Protein AF-A0A2G9PKM0-F1 (afdb_monomer_lite)

Radius of gyration: 28.95 Å; chains: 1; bounding box: 80×58×85 Å

Structure (mmCIF, N/CA/C/O backbone):
data_AF-A0A2G9PKM0-F1
#
_entry.id   AF-A0A2G9PKM0-F1
#
loop_
_atom_site.group_PDB
_atom_site.id
_atom_site.type_symbol
_atom_site.label_atom_id
_atom_site.label_alt_id
_atom_site.label_comp_id
_atom_site.label_asym_id
_atom_site.label_entity_id
_atom_site.label_seq_id
_atom_site.pdbx_PDB_ins_code
_atom_site.Cartn_x
_atom_site.Cartn_y
_atom_site.Cartn_z
_atom_site.occupancy
_atom_site.B_iso_or_equiv
_atom_site.auth_seq_id
_atom_site.auth_comp_id
_atom_site.auth_asym_id
_atom_site.auth_atom_id
_atom_site.pdbx_PDB_model_num
ATOM 1 N N . MET A 1 1 ? 27.656 11.766 2.876 1.00 47.94 1 MET A N 1
ATOM 2 C CA . MET A 1 1 ? 27.497 11.318 1.472 1.00 47.94 1 MET A CA 1
ATOM 3 C C . MET A 1 1 ? 26.992 12.501 0.663 1.00 47.94 1 MET A C 1
ATOM 5 O O . MET A 1 1 ? 26.423 13.399 1.273 1.00 47.94 1 MET A O 1
ATOM 9 N N . SER A 1 2 ? 27.248 12.551 -0.646 1.00 53.06 2 SER A N 1
ATOM 10 C CA . SER A 1 2 ? 26.828 13.696 -1.465 1.00 53.06 2 SER A CA 1
ATOM 11 C C . SER A 1 2 ? 25.299 13.819 -1.500 1.00 53.06 2 SER A C 1
ATOM 13 O O . SER A 1 2 ? 24.595 12.819 -1.654 1.00 53.06 2 SER A O 1
ATOM 15 N N . SER A 1 3 ? 24.783 15.044 -1.401 1.00 70.06 3 SER A N 1
ATOM 16 C CA . SER A 1 3 ? 23.388 15.378 -1.727 1.00 70.06 3 SER A CA 1
ATOM 17 C C . SER A 1 3 ? 23.054 15.096 -3.198 1.00 70.06 3 SER A C 1
ATOM 19 O O . SER A 1 3 ? 21.888 14.954 -3.555 1.00 70.06 3 SER A O 1
ATOM 21 N N . HIS A 1 4 ? 24.082 14.969 -4.035 1.00 79.75 4 HIS A N 1
ATOM 22 C CA . HIS A 1 4 ? 23.991 14.981 -5.483 1.00 79.75 4 HIS A CA 1
ATOM 23 C C . HIS A 1 4 ? 24.301 13.611 -6.100 1.00 79.75 4 HIS A C 1
ATOM 25 O O . HIS A 1 4 ? 25.204 12.905 -5.640 1.00 79.75 4 HIS A O 1
ATOM 31 N N . PHE A 1 5 ? 23.589 13.259 -7.171 1.00 84.44 5 PHE A N 1
ATOM 32 C CA . PHE A 1 5 ? 23.830 12.061 -7.977 1.00 84.44 5 PHE A CA 1
ATOM 33 C C . PHE A 1 5 ? 24.396 12.462 -9.344 1.00 84.44 5 PHE A C 1
ATOM 35 O O . PHE A 1 5 ? 23.799 13.262 -10.061 1.00 84.44 5 PHE A O 1
ATOM 42 N N . ILE A 1 6 ? 25.563 11.927 -9.706 1.00 83.50 6 ILE A N 1
ATOM 43 C CA . ILE A 1 6 ? 26.305 12.355 -10.901 1.00 83.50 6 ILE A CA 1
ATOM 44 C C . ILE A 1 6 ? 25.996 11.424 -12.079 1.00 83.50 6 ILE A C 1
ATOM 46 O O . ILE A 1 6 ? 26.148 10.204 -11.987 1.00 83.50 6 ILE A O 1
ATOM 50 N N . THR A 1 7 ? 25.600 12.016 -13.206 1.00 83.50 7 THR A N 1
ATOM 51 C CA . THR A 1 7 ? 25.345 11.334 -14.486 1.00 83.50 7 THR A CA 1
ATOM 52 C C . THR A 1 7 ? 26.226 11.900 -15.594 1.00 83.50 7 THR A C 1
ATOM 54 O O . THR A 1 7 ? 26.818 12.966 -15.416 1.00 83.50 7 THR A O 1
ATOM 57 N N . LYS A 1 8 ? 26.287 11.253 -16.770 1.00 77.00 8 LYS A N 1
ATOM 58 C CA . LYS A 1 8 ? 26.993 11.844 -17.925 1.00 77.00 8 LYS A CA 1
ATOM 59 C C . LYS A 1 8 ? 26.355 13.168 -18.356 1.00 77.00 8 LYS A C 1
ATOM 61 O O . LYS A 1 8 ? 27.047 14.058 -18.836 1.00 77.00 8 LYS A O 1
ATOM 66 N N . THR A 1 9 ? 25.040 13.296 -18.161 1.00 69.94 9 THR A N 1
ATOM 67 C CA . THR A 1 9 ? 24.247 14.486 -18.508 1.00 69.94 9 THR A CA 1
ATOM 68 C C . THR A 1 9 ? 24.305 15.620 -17.477 1.00 69.94 9 THR A C 1
ATOM 70 O O . THR A 1 9 ? 23.748 16.688 -17.728 1.00 69.94 9 THR A O 1
ATOM 73 N N . GLY A 1 10 ? 24.970 15.416 -16.335 1.00 80.25 10 GLY A N 1
ATOM 74 C CA . GLY A 1 10 ? 25.118 16.416 -15.278 1.00 80.25 10 GLY A CA 1
ATOM 75 C C . GLY A 1 10 ? 24.711 15.922 -13.890 1.00 80.25 10 GLY A C 1
ATOM 76 O O . GLY A 1 10 ? 24.577 14.721 -13.635 1.00 80.25 10 GLY A O 1
ATOM 77 N N . GLU A 1 11 ? 24.540 16.879 -12.984 1.00 88.62 11 GLU A N 1
ATOM 78 C CA . GLU A 1 11 ? 24.273 16.652 -11.568 1.00 88.62 11 GLU A CA 1
ATOM 79 C C . GLU A 1 11 ? 22.766 16.661 -11.261 1.00 88.62 11 GLU A C 1
ATOM 81 O O . GLU A 1 11 ? 22.042 17.580 -11.644 1.00 88.62 11 GLU A O 1
ATOM 86 N N . ILE A 1 12 ? 22.297 15.627 -10.565 1.00 91.00 12 ILE A N 1
ATOM 87 C CA . ILE A 1 12 ? 20.915 15.469 -10.103 1.00 91.00 12 ILE A CA 1
ATOM 88 C C . ILE A 1 12 ? 20.860 15.810 -8.614 1.00 91.00 12 ILE A C 1
ATOM 90 O O . ILE A 1 12 ? 21.660 15.302 -7.825 1.00 91.00 12 ILE A O 1
ATOM 94 N N . THR A 1 13 ? 19.901 16.646 -8.224 1.00 91.06 13 THR A N 1
ATOM 95 C CA . THR A 1 13 ? 19.778 17.188 -6.857 1.00 91.06 13 THR A CA 1
ATOM 96 C C . THR A 1 13 ? 18.402 16.955 -6.233 1.00 91.06 13 THR A C 1
ATOM 98 O O . THR A 1 13 ? 18.255 17.030 -5.016 1.00 91.06 13 THR A O 1
ATOM 101 N N . ASP A 1 14 ? 17.395 16.651 -7.054 1.00 91.44 14 ASP A N 1
ATOM 102 C CA . ASP A 1 14 ? 15.994 16.508 -6.669 1.00 91.44 14 ASP A CA 1
ATOM 103 C C . ASP A 1 14 ? 15.227 15.567 -7.627 1.00 91.44 14 ASP A C 1
ATOM 105 O O . ASP A 1 14 ? 15.768 15.045 -8.606 1.00 91.44 14 ASP A O 1
ATOM 109 N N . ILE A 1 15 ? 13.946 15.311 -7.344 1.00 91.88 15 ILE A N 1
ATOM 110 C CA . ILE A 1 15 ? 13.110 14.441 -8.189 1.00 91.88 15 ILE A CA 1
ATOM 111 C C . ILE A 1 15 ? 12.862 15.033 -9.599 1.00 91.88 15 ILE A C 1
ATOM 113 O O . ILE A 1 15 ? 12.967 14.276 -10.566 1.00 91.88 15 ILE A O 1
ATOM 117 N N . PRO A 1 16 ? 12.587 16.343 -9.783 1.00 92.38 16 PRO A N 1
ATOM 118 C CA . PRO A 1 16 ? 12.486 16.956 -11.113 1.00 92.38 16 PRO A CA 1
ATOM 119 C C . PRO A 1 16 ? 13.730 16.794 -11.997 1.00 92.38 16 PRO A C 1
ATOM 121 O O . PRO A 1 16 ? 13.604 16.439 -13.173 1.00 92.38 16 PRO A O 1
ATOM 124 N N . SER A 1 17 ? 14.928 17.021 -11.453 1.00 92.88 17 SER A N 1
ATOM 125 C CA . SER A 1 17 ? 16.192 16.830 -12.174 1.00 92.88 17 SER A CA 1
ATOM 126 C C . SER A 1 17 ? 16.430 15.357 -12.511 1.00 92.88 17 SER A C 1
ATOM 128 O O . SER A 1 17 ? 16.851 15.068 -13.632 1.00 92.88 17 SER A O 1
ATOM 130 N N . LEU A 1 18 ? 16.046 14.422 -11.632 1.00 94.00 18 LEU A N 1
ATOM 131 C CA . LEU A 1 18 ? 16.068 12.987 -11.935 1.00 94.00 18 LEU A CA 1
ATOM 132 C C . LEU A 1 18 ? 15.133 12.625 -13.101 1.00 94.00 18 LEU A C 1
ATOM 134 O O . LEU A 1 18 ? 15.553 11.938 -14.031 1.00 94.00 18 LEU A O 1
ATOM 138 N N . ILE A 1 19 ? 13.884 13.107 -13.089 1.00 94.50 19 ILE A N 1
ATOM 139 C CA . ILE A 1 19 ? 12.918 12.873 -14.180 1.00 94.50 19 ILE A CA 1
ATOM 140 C C . ILE A 1 19 ? 13.469 13.419 -15.503 1.00 94.50 19 ILE A C 1
ATOM 142 O O . ILE A 1 19 ? 13.400 12.742 -16.531 1.00 94.50 19 ILE A O 1
ATOM 146 N N . LYS A 1 20 ? 14.049 14.627 -15.486 1.00 93.44 20 LYS A N 1
ATOM 147 C CA . LYS A 1 20 ? 14.669 15.239 -16.668 1.00 93.44 20 LYS A CA 1
ATOM 148 C C . LYS A 1 20 ? 15.848 14.407 -17.187 1.00 93.44 20 LYS A C 1
ATOM 150 O O . LYS A 1 20 ? 15.921 14.182 -18.390 1.00 93.44 20 LYS A O 1
ATOM 155 N N . ALA A 1 21 ? 16.719 13.922 -16.302 1.00 93.50 21 ALA A N 1
ATOM 156 C CA . ALA A 1 21 ? 17.871 13.107 -16.676 1.00 93.50 21 ALA A CA 1
ATOM 157 C C . ALA A 1 21 ? 17.454 11.761 -17.297 1.00 93.50 21 ALA A C 1
ATOM 159 O O . ALA A 1 21 ? 17.914 11.425 -18.387 1.00 93.50 21 ALA A O 1
ATOM 160 N N . ILE A 1 22 ? 16.512 11.032 -16.679 1.00 94.12 22 ILE A N 1
ATOM 161 C CA . ILE A 1 22 ? 16.004 9.749 -17.209 1.00 94.12 22 ILE A CA 1
ATOM 162 C C . ILE A 1 22 ? 15.354 9.924 -18.595 1.00 94.12 22 ILE A C 1
ATOM 164 O O . ILE A 1 22 ? 15.455 9.024 -19.431 1.00 94.12 22 ILE A O 1
ATOM 168 N N . LYS A 1 23 ? 14.727 11.080 -18.870 1.00 94.19 23 LYS A N 1
ATOM 169 C CA . LYS A 1 23 ? 14.185 11.418 -20.201 1.00 94.19 23 LYS A CA 1
ATOM 170 C C . LYS A 1 23 ? 15.261 11.596 -21.274 1.00 94.19 23 LYS A C 1
ATOM 172 O O . LYS A 1 2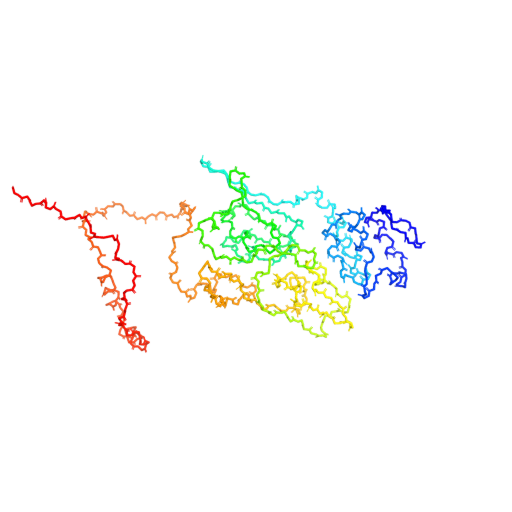3 ? 14.998 11.261 -22.423 1.00 94.19 23 LYS A O 1
ATOM 177 N N . SER A 1 24 ? 16.428 12.141 -20.924 1.00 91.94 24 SER A N 1
ATOM 178 C CA . SER A 1 24 ? 17.521 12.408 -21.873 1.00 91.94 24 SER A CA 1
ATOM 179 C C . SER A 1 24 ? 18.517 11.259 -22.046 1.00 91.94 24 SER A C 1
ATOM 181 O O . SER A 1 24 ? 19.198 11.218 -23.065 1.00 91.94 24 SER A O 1
ATOM 183 N N . MET A 1 25 ? 18.621 10.345 -21.077 1.00 92.44 25 MET A N 1
ATOM 184 C CA . MET A 1 25 ? 19.483 9.161 -21.177 1.00 92.44 25 MET A CA 1
ATOM 185 C C . MET A 1 25 ? 19.068 8.264 -22.348 1.00 92.44 25 MET A C 1
ATOM 187 O O . MET A 1 25 ? 17.874 8.078 -22.601 1.00 92.44 25 MET A O 1
ATOM 191 N N . ASP A 1 26 ? 20.033 7.611 -22.996 1.00 92.69 26 ASP A N 1
ATOM 192 C CA . ASP A 1 26 ? 19.754 6.434 -23.826 1.00 92.69 26 ASP A CA 1
ATOM 193 C C . ASP A 1 26 ? 19.483 5.189 -22.947 1.00 92.69 26 ASP A C 1
ATOM 195 O O . ASP A 1 26 ? 19.448 5.262 -21.713 1.00 92.69 26 ASP A O 1
ATOM 199 N N . ASP A 1 27 ? 19.174 4.046 -23.558 1.00 91.06 27 ASP A N 1
ATOM 200 C CA . ASP A 1 27 ? 18.841 2.829 -22.805 1.00 91.06 27 ASP A CA 1
ATOM 201 C C . ASP A 1 27 ? 20.083 2.110 -22.246 1.00 91.06 27 ASP A C 1
ATOM 203 O O . ASP A 1 27 ? 19.977 1.417 -21.235 1.00 91.06 27 ASP A O 1
ATOM 207 N N . ALA A 1 28 ? 21.268 2.318 -22.831 1.00 91.62 28 ALA A N 1
ATOM 208 C CA . ALA A 1 28 ? 22.524 1.741 -22.353 1.00 91.62 28 ALA A CA 1
ATOM 209 C C . ALA A 1 28 ? 23.081 2.512 -21.142 1.00 91.62 28 ALA A C 1
ATOM 211 O O . ALA A 1 28 ? 23.534 1.897 -20.176 1.00 91.62 28 ALA A O 1
ATOM 212 N N . GLU A 1 29 ? 22.998 3.848 -21.144 1.00 92.56 29 GLU A N 1
ATOM 213 C CA . GLU A 1 29 ? 23.281 4.675 -19.969 1.00 92.56 29 GLU A CA 1
ATOM 214 C C . GLU A 1 29 ? 22.305 4.354 -18.834 1.00 92.56 29 GLU A C 1
ATOM 216 O O . GLU A 1 29 ? 22.744 4.106 -17.711 1.00 92.56 29 GLU A O 1
ATOM 221 N N . PHE A 1 30 ? 21.002 4.267 -19.127 1.00 94.25 30 PHE A N 1
ATOM 222 C CA . PHE A 1 30 ? 20.006 3.881 -18.129 1.00 94.25 30 PHE A CA 1
ATOM 223 C C . PHE A 1 30 ? 20.311 2.505 -17.511 1.00 94.25 30 PHE A C 1
ATOM 225 O O . PHE A 1 30 ? 20.288 2.363 -16.286 1.00 94.25 30 PHE A O 1
ATOM 232 N N . HIS A 1 31 ? 20.679 1.511 -18.331 1.00 93.00 31 HIS A N 1
ATOM 233 C CA . HIS A 1 31 ? 21.042 0.168 -17.862 1.00 93.00 31 HIS A CA 1
ATOM 234 C C . HIS A 1 31 ? 22.287 0.147 -16.949 1.00 93.00 31 HIS A C 1
ATOM 236 O O . HIS A 1 31 ? 22.434 -0.726 -16.085 1.00 93.00 31 HIS A O 1
ATOM 242 N N . GLY A 1 32 ? 23.1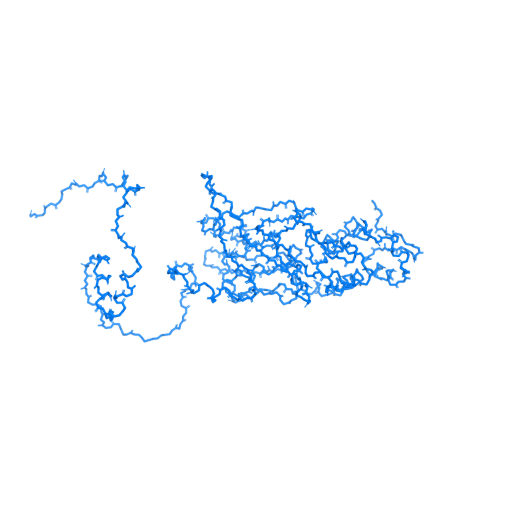67 1.145 -17.089 1.00 92.44 32 GLY A N 1
ATOM 243 C CA . GLY A 1 32 ? 24.303 1.368 -16.195 1.00 92.44 32 GLY A CA 1
ATOM 244 C C . GLY A 1 32 ? 23.899 1.683 -14.748 1.00 92.44 32 GLY A C 1
ATOM 245 O O . GLY A 1 32 ? 24.633 1.316 -13.828 1.00 92.44 32 GLY A O 1
ATOM 246 N N . TYR A 1 33 ? 22.726 2.289 -14.535 1.00 93.88 33 TYR A N 1
ATOM 247 C CA . TYR A 1 33 ? 22.187 2.663 -13.217 1.00 93.88 33 TYR A CA 1
ATOM 248 C C . TYR A 1 33 ? 21.069 1.730 -12.724 1.00 93.88 33 TYR A C 1
ATOM 250 O O . TYR A 1 33 ? 20.922 1.507 -11.520 1.00 93.88 33 TYR A O 1
ATOM 258 N N . VAL A 1 34 ? 20.279 1.165 -13.642 1.00 93.88 34 VAL A N 1
ATOM 259 C CA . VAL A 1 34 ? 19.119 0.318 -13.338 1.00 93.88 34 VAL A CA 1
ATOM 260 C C . VAL A 1 34 ? 19.142 -0.928 -14.215 1.00 93.88 34 VAL A C 1
ATOM 262 O O . VAL A 1 34 ? 18.979 -0.861 -15.428 1.00 93.88 34 VAL A O 1
ATOM 265 N N . ASN A 1 35 ? 19.306 -2.089 -13.590 1.00 90.94 35 ASN A N 1
ATOM 266 C CA . ASN A 1 35 ? 19.310 -3.387 -14.262 1.00 90.94 35 ASN A CA 1
ATOM 267 C C . ASN A 1 35 ? 18.754 -4.468 -13.328 1.00 90.94 35 ASN A C 1
ATOM 269 O O . ASN A 1 35 ? 18.344 -4.174 -12.208 1.00 90.94 35 ASN A O 1
ATOM 273 N N . GLU A 1 36 ? 18.738 -5.725 -13.760 1.00 85.19 36 GLU A N 1
ATOM 274 C CA . GLU A 1 36 ? 18.167 -6.852 -13.005 1.00 85.19 36 GLU A CA 1
ATOM 275 C C . GLU A 1 36 ? 18.639 -6.897 -11.539 1.00 85.19 36 GLU A C 1
ATOM 277 O O . GLU A 1 36 ? 17.829 -7.061 -10.624 1.00 85.19 36 GLU A O 1
ATOM 282 N N . ASN A 1 37 ? 19.920 -6.603 -11.297 1.00 87.12 37 ASN A N 1
ATOM 283 C CA . ASN A 1 37 ? 20.539 -6.687 -9.976 1.00 87.12 37 ASN A CA 1
ATOM 284 C C . ASN A 1 37 ? 20.370 -5.419 -9.123 1.00 87.12 37 ASN A C 1
ATOM 286 O O . ASN A 1 37 ? 20.247 -5.525 -7.905 1.00 87.12 37 ASN A O 1
ATOM 290 N N . LYS A 1 38 ? 20.317 -4.218 -9.723 1.00 90.75 38 LYS A N 1
ATOM 291 C CA . LYS A 1 38 ? 20.335 -2.942 -8.971 1.00 90.75 38 LYS A CA 1
ATOM 292 C C . LYS A 1 38 ? 19.356 -1.879 -9.476 1.00 90.75 38 LYS A C 1
ATOM 294 O O . LYS A 1 38 ? 18.829 -1.966 -10.581 1.00 90.75 38 LYS A O 1
ATOM 299 N N . ASN A 1 39 ? 19.108 -0.876 -8.644 1.00 94.00 39 ASN A N 1
ATOM 300 C CA . ASN A 1 39 ? 18.504 0.396 -9.029 1.00 94.00 39 ASN A CA 1
ATOM 301 C C . ASN A 1 39 ? 19.200 1.473 -8.184 1.00 94.00 39 ASN A C 1
ATOM 303 O O . ASN A 1 39 ? 18.959 1.571 -6.983 1.00 94.00 39 ASN A O 1
ATOM 307 N N . ASP A 1 40 ? 20.115 2.230 -8.786 1.00 93.75 40 ASP A N 1
ATOM 308 C CA . ASP A 1 40 ? 20.935 3.191 -8.038 1.00 93.75 40 ASP A CA 1
ATOM 309 C C . ASP A 1 40 ? 20.137 4.431 -7.606 1.00 93.75 40 ASP A C 1
ATOM 311 O O . ASP A 1 40 ? 20.413 5.016 -6.557 1.00 93.75 40 ASP A O 1
ATOM 315 N N . PHE A 1 41 ? 19.088 4.784 -8.358 1.00 95.06 41 PHE A N 1
ATOM 316 C CA . PHE A 1 41 ? 18.182 5.881 -8.013 1.00 95.06 41 PHE A CA 1
ATOM 317 C C . PHE A 1 41 ? 17.368 5.580 -6.747 1.00 95.06 41 PHE A C 1
ATOM 319 O O . PHE A 1 41 ? 17.103 6.490 -5.966 1.00 95.06 41 PHE A O 1
ATOM 326 N N . TYR A 1 42 ? 17.024 4.309 -6.498 1.00 93.31 42 TYR A N 1
ATOM 327 C CA . TYR A 1 42 ? 16.435 3.868 -5.227 1.00 93.31 42 TYR A CA 1
ATOM 328 C C . TYR A 1 42 ? 17.344 4.194 -4.036 1.00 93.31 42 TYR A C 1
ATOM 330 O O . TYR A 1 42 ? 16.885 4.832 -3.086 1.00 93.31 42 TYR A O 1
ATOM 338 N N . ASN A 1 43 ? 18.621 3.798 -4.109 1.00 91.12 43 ASN A N 1
ATOM 339 C CA . ASN A 1 43 ? 19.583 4.033 -3.031 1.00 91.12 43 ASN A CA 1
ATOM 340 C C . ASN A 1 43 ? 19.745 5.539 -2.784 1.00 91.12 43 ASN A C 1
ATOM 342 O O . ASN A 1 43 ? 19.613 5.995 -1.655 1.00 91.12 43 ASN A O 1
ATOM 346 N N . TRP A 1 44 ? 19.915 6.340 -3.841 1.00 94.31 44 TRP A N 1
ATOM 347 C CA . TRP A 1 44 ? 20.051 7.795 -3.719 1.00 94.31 44 TRP A CA 1
ATOM 348 C C . TRP A 1 44 ? 18.808 8.494 -3.137 1.00 94.31 44 TRP A C 1
ATOM 350 O O . TRP A 1 44 ? 18.936 9.357 -2.266 1.00 94.31 44 TRP A O 1
ATOM 360 N N . ILE A 1 45 ? 17.595 8.109 -3.550 1.00 93.06 45 ILE A N 1
ATOM 361 C CA . ILE A 1 45 ? 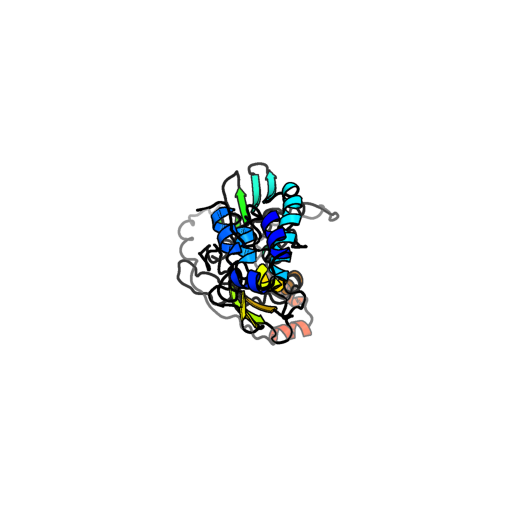16.352 8.691 -3.012 1.00 93.06 45 ILE A CA 1
ATOM 362 C C . ILE A 1 45 ? 16.173 8.350 -1.521 1.00 93.06 45 ILE A C 1
ATOM 364 O O . ILE A 1 45 ? 15.672 9.178 -0.755 1.00 93.06 45 ILE A O 1
ATOM 368 N N . LEU A 1 46 ? 16.606 7.162 -1.091 1.00 90.56 46 LEU A N 1
ATOM 369 C CA . LEU A 1 46 ? 16.594 6.750 0.314 1.00 90.56 46 LEU A CA 1
ATOM 370 C C . LEU A 1 46 ? 17.690 7.454 1.139 1.00 90.56 46 LEU A C 1
ATOM 372 O O . LEU A 1 46 ? 17.434 7.973 2.231 1.00 90.56 46 LEU A O 1
ATOM 376 N N . ASP A 1 47 ? 18.912 7.503 0.615 1.00 90.25 47 ASP A N 1
ATOM 377 C CA . ASP A 1 47 ? 20.095 7.944 1.353 1.00 90.25 47 ASP A CA 1
ATOM 378 C C . ASP A 1 47 ? 20.262 9.463 1.378 1.00 90.25 47 ASP A C 1
ATOM 380 O O . ASP A 1 47 ? 20.578 10.008 2.439 1.00 90.25 47 ASP A O 1
ATOM 384 N N . SER A 1 48 ? 20.014 10.145 0.259 1.00 92.31 48 SER A N 1
ATOM 385 C CA . SER A 1 48 ? 20.217 11.593 0.123 1.00 92.31 48 SER A CA 1
ATOM 386 C C . SER A 1 48 ? 18.919 12.387 0.284 1.00 92.31 48 SER A C 1
ATOM 388 O O . SER A 1 48 ? 18.919 13.387 0.997 1.00 92.31 48 SER A O 1
ATOM 390 N N . LEU A 1 49 ? 17.801 11.943 -0.310 1.00 89.69 49 LEU A N 1
ATOM 391 C CA . LEU A 1 49 ? 16.519 12.673 -0.232 1.00 89.69 49 LEU A CA 1
ATOM 392 C C . LEU A 1 49 ? 15.605 12.245 0.929 1.00 89.69 49 LEU A C 1
ATOM 394 O O . LEU A 1 49 ? 14.612 12.921 1.192 1.00 89.69 49 LEU A O 1
ATOM 398 N N . LYS A 1 50 ? 15.903 11.125 1.603 1.00 88.19 50 LYS A N 1
ATOM 399 C CA . LYS A 1 50 ? 15.109 10.559 2.715 1.00 88.19 50 LYS A CA 1
ATOM 400 C C . LYS A 1 50 ? 13.628 10.302 2.382 1.00 88.19 50 LYS A C 1
ATOM 402 O O . LYS A 1 50 ? 12.800 10.180 3.280 1.00 88.19 50 LYS A O 1
ATOM 407 N N . GLN A 1 51 ? 13.276 10.148 1.102 1.00 87.25 51 GLN A N 1
ATOM 408 C CA . GLN A 1 51 ? 11.898 9.861 0.678 1.00 87.25 51 GLN A CA 1
ATOM 409 C C . GLN A 1 51 ? 11.625 8.350 0.690 1.00 87.25 51 GLN A C 1
ATOM 411 O O . GLN A 1 51 ? 11.442 7.730 -0.358 1.00 87.25 51 GLN A O 1
ATOM 416 N N . GLU A 1 52 ? 11.580 7.744 1.882 1.00 85.31 52 GLU A N 1
ATOM 417 C CA . GLU A 1 52 ? 11.432 6.288 2.064 1.00 85.31 52 GLU A CA 1
ATOM 418 C C . GLU A 1 52 ? 10.267 5.682 1.271 1.00 85.31 52 GLU A C 1
ATOM 420 O O . GLU A 1 52 ? 10.390 4.609 0.680 1.00 85.31 52 GLU A O 1
ATOM 425 N N . ARG A 1 53 ? 9.117 6.365 1.250 1.00 83.62 53 ARG A N 1
ATOM 426 C CA . ARG A 1 53 ? 7.916 5.888 0.559 1.00 83.62 53 ARG A CA 1
ATOM 427 C C . ARG A 1 53 ? 8.085 5.874 -0.962 1.00 83.62 53 ARG A C 1
ATOM 429 O O . ARG A 1 53 ? 7.606 4.933 -1.592 1.00 83.62 53 ARG A O 1
ATOM 436 N N . LEU A 1 54 ? 8.772 6.864 -1.539 1.00 89.19 54 LEU A N 1
ATOM 437 C CA . LEU A 1 54 ? 9.115 6.851 -2.963 1.00 89.19 54 LEU A CA 1
ATOM 438 C C . LEU A 1 54 ? 10.135 5.755 -3.251 1.00 89.19 54 LEU A C 1
ATOM 440 O O . LEU A 1 54 ? 9.895 4.920 -4.120 1.00 89.19 54 LEU A O 1
ATOM 444 N N . ALA A 1 55 ? 11.231 5.727 -2.483 1.00 90.56 55 ALA A N 1
ATOM 445 C CA . ALA A 1 55 ? 12.285 4.729 -2.612 1.00 90.56 55 ALA A CA 1
ATOM 446 C C . ALA A 1 55 ? 11.686 3.312 -2.645 1.00 90.56 55 ALA A C 1
ATOM 448 O O . ALA A 1 55 ? 11.911 2.558 -3.588 1.00 90.56 55 ALA A O 1
ATOM 449 N N . ARG A 1 56 ? 10.814 2.978 -1.687 1.00 89.25 56 ARG A N 1
ATOM 450 C CA . ARG A 1 56 ? 10.131 1.678 -1.612 1.00 89.25 56 ARG A CA 1
ATOM 451 C C . ARG A 1 56 ? 9.348 1.319 -2.882 1.00 89.25 56 ARG A C 1
ATOM 453 O O . ARG A 1 56 ? 9.439 0.173 -3.312 1.00 89.25 56 ARG A O 1
ATOM 460 N N . ARG A 1 57 ? 8.631 2.273 -3.498 1.00 89.06 57 ARG A N 1
ATOM 461 C CA . ARG A 1 57 ? 7.896 2.053 -4.764 1.00 89.06 57 ARG A CA 1
ATOM 462 C C . ARG A 1 57 ? 8.833 1.776 -5.937 1.00 89.06 57 ARG A C 1
ATOM 464 O O . ARG A 1 57 ? 8.520 0.940 -6.776 1.00 89.06 57 ARG A O 1
ATOM 471 N N . ILE A 1 58 ? 9.982 2.451 -5.998 1.00 93.81 58 ILE A N 1
ATOM 472 C CA . ILE A 1 58 ? 10.916 2.311 -7.125 1.00 93.81 58 ILE A CA 1
ATOM 473 C C . ILE A 1 58 ? 11.961 1.198 -6.951 1.00 93.81 58 ILE A C 1
ATOM 475 O O . ILE A 1 58 ? 12.544 0.770 -7.943 1.00 93.81 58 ILE A O 1
ATOM 479 N N . ARG A 1 59 ? 12.173 0.695 -5.724 1.00 91.94 59 ARG A N 1
ATOM 480 C CA . ARG A 1 59 ? 13.228 -0.266 -5.328 1.00 91.94 59 ARG A CA 1
ATOM 481 C C . ARG A 1 59 ? 13.449 -1.412 -6.317 1.00 91.94 59 ARG A C 1
ATOM 483 O O . ARG A 1 59 ? 14.586 -1.715 -6.673 1.00 91.94 59 ARG A O 1
ATOM 490 N N . ASN A 1 60 ? 12.361 -2.039 -6.757 1.00 91.69 60 ASN A N 1
ATOM 491 C CA . ASN A 1 60 ? 12.397 -3.203 -7.642 1.00 91.69 60 ASN A CA 1
ATOM 492 C C . ASN A 1 60 ? 12.066 -2.878 -9.111 1.00 91.69 60 ASN A C 1
ATOM 494 O O . ASN A 1 60 ? 12.055 -3.803 -9.919 1.00 91.69 60 ASN A O 1
ATOM 498 N N . LEU A 1 61 ? 11.802 -1.615 -9.469 1.00 93.88 61 LEU A N 1
ATOM 499 C CA . LEU A 1 61 ? 11.500 -1.221 -10.849 1.00 93.88 61 LEU A CA 1
ATOM 500 C C . LEU A 1 61 ? 12.761 -1.247 -11.702 1.00 93.88 61 LEU A C 1
ATOM 502 O O . LEU A 1 61 ? 13.774 -0.640 -11.334 1.00 93.88 61 LEU A O 1
ATOM 506 N N . LYS A 1 62 ? 12.687 -1.963 -12.824 1.00 93.12 62 LYS A N 1
ATOM 507 C CA . LYS A 1 62 ? 13.799 -2.196 -13.749 1.00 93.12 62 LYS A CA 1
ATOM 508 C C . LYS A 1 62 ? 13.578 -1.543 -15.110 1.00 93.12 62 LYS A C 1
ATOM 510 O O . LYS A 1 62 ? 14.538 -1.348 -15.850 1.00 93.12 62 LYS A O 1
ATOM 515 N N . LEU A 1 63 ? 12.340 -1.185 -15.452 1.00 92.19 63 LEU A N 1
ATOM 516 C CA . LEU A 1 63 ? 12.005 -0.602 -16.745 1.00 92.19 63 LEU A CA 1
ATOM 517 C C . LEU A 1 63 ? 11.981 0.924 -16.691 1.00 92.19 63 LEU A C 1
ATOM 519 O O . LEU A 1 63 ? 11.218 1.522 -15.932 1.00 92.19 63 LEU A O 1
ATOM 523 N N . LYS A 1 64 ? 12.745 1.553 -17.588 1.00 93.94 64 LYS A N 1
ATOM 524 C CA . LYS A 1 64 ? 12.849 3.011 -17.760 1.00 93.94 64 LYS A CA 1
ATOM 525 C C . LYS A 1 64 ? 11.497 3.716 -17.809 1.00 93.94 64 LYS A C 1
ATOM 527 O O . LYS A 1 64 ? 11.275 4.663 -17.063 1.00 93.94 64 LYS A O 1
ATOM 532 N N . GLN A 1 65 ? 10.577 3.217 -18.636 1.00 92.62 65 GLN A N 1
ATOM 533 C CA . GLN A 1 65 ? 9.240 3.795 -18.800 1.00 92.62 65 GLN A CA 1
ATOM 534 C C . GLN A 1 65 ? 8.400 3.703 -17.516 1.00 92.62 65 GLN A C 1
ATOM 536 O O . GLN A 1 65 ? 7.741 4.675 -17.152 1.00 92.62 65 GLN A O 1
ATOM 541 N N . THR A 1 66 ? 8.444 2.573 -16.797 1.00 91.88 66 THR A N 1
ATOM 542 C CA . THR A 1 66 ? 7.669 2.420 -15.554 1.00 91.88 66 THR A CA 1
ATOM 543 C C . THR A 1 66 ? 8.276 3.225 -14.408 1.00 91.88 66 THR A C 1
ATOM 545 O O . THR A 1 66 ? 7.536 3.881 -13.679 1.00 91.88 66 THR A O 1
ATOM 548 N N . LEU A 1 67 ? 9.607 3.249 -14.282 1.00 94.62 67 LEU A N 1
ATOM 549 C CA . LEU A 1 67 ? 10.299 4.079 -13.296 1.00 94.62 67 LEU A CA 1
ATOM 550 C C . LEU A 1 67 ? 10.000 5.569 -13.507 1.00 94.62 67 LEU A C 1
ATOM 552 O O . LEU A 1 67 ? 9.635 6.262 -12.561 1.00 94.62 67 LEU A O 1
ATOM 556 N N . LEU A 1 68 ? 10.112 6.049 -14.748 1.00 94.12 68 LEU A N 1
ATOM 557 C CA . LEU A 1 68 ? 9.809 7.429 -15.118 1.00 94.12 68 LEU A CA 1
ATOM 558 C C . LEU A 1 68 ? 8.353 7.784 -14.792 1.00 94.12 68 LEU A C 1
ATOM 560 O O . LEU A 1 68 ? 8.114 8.788 -14.131 1.00 94.12 68 LEU A O 1
ATOM 564 N N . LYS A 1 69 ? 7.400 6.919 -15.153 1.00 92.50 69 LYS A N 1
ATOM 565 C CA . LYS A 1 69 ? 5.975 7.107 -14.852 1.00 92.50 69 LYS A CA 1
ATOM 566 C C . LYS A 1 69 ? 5.679 7.165 -13.351 1.00 92.50 69 LYS A C 1
ATOM 568 O O . LYS A 1 69 ? 4.842 7.953 -12.924 1.00 92.50 69 LYS A O 1
ATOM 573 N N . GLU A 1 70 ? 6.340 6.336 -12.546 1.00 91.81 70 GLU A N 1
ATOM 574 C CA . GLU A 1 70 ? 6.189 6.347 -11.086 1.00 91.81 70 GLU A CA 1
ATOM 575 C C . GLU A 1 70 ? 6.796 7.608 -10.452 1.00 91.81 70 GLU A C 1
ATOM 577 O O . GLU A 1 70 ? 6.202 8.172 -9.533 1.00 91.81 70 GLU A O 1
ATOM 582 N N . LEU A 1 71 ? 7.927 8.101 -10.971 1.00 93.56 71 LEU A N 1
ATOM 583 C CA . LEU A 1 71 ? 8.527 9.371 -10.546 1.00 93.56 71 LEU A CA 1
ATOM 584 C C . LEU A 1 71 ? 7.662 10.580 -10.944 1.00 93.56 71 LEU A C 1
ATOM 586 O O . LEU A 1 71 ? 7.459 11.473 -10.125 1.00 93.56 71 LEU A O 1
ATOM 590 N N . GLU A 1 72 ? 7.115 10.598 -12.162 1.00 92.56 72 GLU A N 1
ATOM 591 C CA . GLU A 1 72 ? 6.189 11.637 -12.636 1.00 92.56 72 GLU A CA 1
ATOM 592 C C . GLU A 1 72 ? 4.897 11.658 -11.821 1.00 92.56 72 GLU A C 1
ATOM 594 O O . GLU A 1 72 ? 4.563 12.693 -11.248 1.00 92.56 72 GLU A O 1
ATOM 599 N N . ALA A 1 73 ? 4.227 10.511 -11.663 1.00 87.12 73 ALA A N 1
ATOM 600 C CA . ALA A 1 73 ? 3.021 10.403 -10.843 1.00 87.12 73 ALA A CA 1
ATOM 601 C C . ALA A 1 73 ? 3.290 10.780 -9.375 1.00 87.12 73 ALA A C 1
ATOM 603 O O . ALA A 1 73 ? 2.437 11.375 -8.711 1.00 87.12 73 ALA A O 1
ATOM 604 N N . TRP A 1 74 ? 4.487 10.484 -8.853 1.00 86.19 74 TRP A N 1
ATOM 605 C CA . TRP A 1 74 ? 4.900 10.961 -7.536 1.00 86.19 74 TRP A CA 1
ATOM 606 C C . TRP A 1 74 ? 5.085 12.478 -7.502 1.00 86.19 74 TRP A C 1
ATOM 608 O O . TRP A 1 74 ? 4.673 13.098 -6.522 1.00 86.19 74 TRP A O 1
ATOM 618 N N . PHE A 1 75 ? 5.686 13.090 -8.524 1.00 86.12 75 PHE A N 1
ATOM 619 C CA . PHE A 1 75 ? 5.917 14.534 -8.589 1.00 86.12 75 PHE A CA 1
ATOM 620 C C . PHE A 1 75 ? 4.611 15.328 -8.773 1.00 86.12 75 PHE A C 1
ATOM 622 O O . PHE A 1 75 ? 4.325 16.219 -7.974 1.00 86.12 75 PHE A O 1
ATOM 629 N N . GLU A 1 76 ? 3.758 14.942 -9.721 1.00 82.75 76 GLU A N 1
ATOM 630 C CA . GLU A 1 76 ? 2.404 15.491 -9.896 1.00 82.75 76 GLU A CA 1
ATOM 631 C C . GLU A 1 76 ? 1.576 15.312 -8.615 1.00 82.75 76 GLU A C 1
ATOM 633 O O . GLU A 1 76 ? 1.050 16.271 -8.044 1.00 82.75 76 GLU A O 1
ATOM 638 N N . GLY A 1 77 ? 1.579 14.097 -8.060 1.00 69.62 77 GLY A N 1
ATOM 639 C CA . GLY A 1 77 ? 0.970 13.798 -6.768 1.00 69.62 77 GLY A CA 1
ATOM 640 C C . GLY A 1 77 ? 1.645 14.492 -5.578 1.00 69.62 77 GLY A C 1
ATOM 641 O O . GLY A 1 77 ? 1.074 14.507 -4.491 1.00 69.62 77 GLY A O 1
ATOM 642 N N . SER A 1 78 ? 2.845 15.068 -5.720 1.00 64.88 78 SER A N 1
ATOM 643 C CA . SER A 1 78 ? 3.478 15.895 -4.679 1.00 64.88 78 SER A CA 1
ATOM 644 C C . SER A 1 78 ? 2.874 17.295 -4.667 1.00 64.88 78 SER A C 1
ATOM 646 O O . SER A 1 78 ? 2.616 17.825 -3.587 1.00 64.88 78 SER A O 1
ATOM 648 N N . LEU A 1 79 ? 2.566 17.863 -5.838 1.00 61.12 79 LEU A N 1
ATOM 649 C CA . LEU A 1 79 ? 1.826 19.125 -5.952 1.00 61.12 79 LEU A CA 1
ATOM 650 C C . LEU A 1 79 ? 0.414 18.989 -5.356 1.00 61.12 79 LEU A C 1
ATOM 652 O O . LEU A 1 79 ? -0.050 19.885 -4.651 1.00 61.12 79 LEU A O 1
ATOM 656 N N . GLU A 1 80 ? -0.243 17.838 -5.544 1.00 58.62 80 GLU A N 1
ATOM 657 C CA . GLU A 1 80 ? -1.518 17.543 -4.876 1.00 58.62 80 GLU A CA 1
ATOM 658 C C . GLU A 1 80 ? -1.388 17.251 -3.372 1.00 58.62 80 GLU A C 1
ATOM 660 O O . GLU A 1 80 ? -2.260 17.652 -2.602 1.00 58.62 80 GLU A O 1
ATOM 665 N N . ARG A 1 81 ? -0.316 16.590 -2.912 1.00 58.31 81 ARG A N 1
ATOM 666 C CA . ARG A 1 81 ? -0.076 16.330 -1.475 1.00 58.31 81 ARG A CA 1
ATOM 667 C C . ARG A 1 81 ? 0.254 17.579 -0.662 1.00 58.31 81 ARG A C 1
ATOM 669 O O . ARG A 1 81 ? 0.041 17.580 0.540 1.00 58.31 81 ARG A O 1
ATOM 676 N N . HIS A 1 82 ? 0.674 18.674 -1.293 1.00 57.88 82 HIS A N 1
ATOM 677 C CA . HIS A 1 82 ? 0.699 19.978 -0.619 1.00 57.88 82 HIS A CA 1
ATOM 678 C C . HIS A 1 82 ? -0.719 20.542 -0.365 1.00 57.88 82 HIS A C 1
ATOM 680 O O . HIS A 1 82 ? -0.865 21.503 0.385 1.00 57.88 82 HIS A O 1
ATOM 686 N N . ARG A 1 83 ? -1.770 19.955 -0.965 1.00 54.47 83 ARG A N 1
ATOM 687 C CA . ARG A 1 83 ? -3.188 20.327 -0.774 1.00 54.47 83 ARG A CA 1
ATOM 688 C C . ARG A 1 83 ? -4.015 19.279 -0.013 1.00 54.47 83 ARG A C 1
ATOM 690 O O . ARG A 1 83 ? -4.989 19.648 0.635 1.00 54.47 83 ARG A O 1
ATOM 697 N N . LYS A 1 84 ? -3.669 17.989 -0.097 1.00 58.59 84 LYS A N 1
ATOM 698 C CA . LYS A 1 84 ? -4.333 16.879 0.619 1.00 58.59 84 LYS A CA 1
ATOM 699 C C . LYS A 1 84 ? -3.515 16.481 1.858 1.00 58.59 84 LYS A C 1
ATOM 701 O O . LYS A 1 84 ? -2.306 16.328 1.730 1.00 58.59 84 LYS A O 1
ATOM 706 N N . PRO A 1 85 ? -4.127 16.264 3.035 1.00 68.56 85 PRO A N 1
ATOM 707 C CA . PRO A 1 85 ? -3.376 15.892 4.230 1.00 68.56 85 PRO A CA 1
ATOM 708 C C . PRO A 1 85 ? -2.732 14.504 4.079 1.00 68.56 85 PRO A C 1
ATOM 710 O O . PRO A 1 85 ? -3.359 13.572 3.580 1.00 68.56 85 PRO A O 1
ATOM 713 N N . ASN A 1 86 ? -1.502 14.346 4.582 1.00 82.81 86 ASN A N 1
ATOM 714 C CA . ASN A 1 86 ? -0.813 13.047 4.681 1.00 82.81 86 ASN A CA 1
ATOM 715 C C . ASN A 1 86 ? -1.404 12.127 5.773 1.00 82.81 86 ASN A C 1
ATOM 717 O O . ASN A 1 86 ? -0.920 11.015 5.985 1.00 82.81 86 ASN A O 1
ATOM 721 N N . GLU A 1 87 ? -2.448 12.580 6.467 1.00 91.31 87 GLU A N 1
ATOM 722 C CA . GLU A 1 87 ? -3.132 11.853 7.527 1.00 91.31 87 GLU A CA 1
ATOM 723 C C . GLU A 1 87 ? -4.654 11.992 7.415 1.00 91.31 87 GLU A C 1
ATOM 725 O O . GLU A 1 87 ? -5.174 13.033 7.007 1.00 91.31 87 GLU A O 1
ATOM 730 N N . ILE A 1 88 ? -5.384 10.951 7.817 1.00 94.19 88 ILE A N 1
ATOM 731 C CA . ILE A 1 88 ? -6.834 11.026 8.035 1.00 94.19 88 ILE A CA 1
ATOM 732 C C . ILE A 1 88 ? -7.077 11.055 9.537 1.00 94.19 88 ILE A C 1
ATOM 734 O O . ILE A 1 88 ? -6.630 10.162 10.257 1.00 94.19 88 ILE A O 1
ATOM 738 N N . ARG A 1 89 ? -7.823 12.062 10.000 1.00 95.06 89 ARG A N 1
ATOM 739 C CA . ARG A 1 89 ? -8.272 12.177 11.390 1.00 95.06 89 ARG A CA 1
ATOM 740 C C . ARG A 1 89 ? -9.789 12.269 11.455 1.00 95.06 89 ARG A C 1
ATOM 742 O O . ARG A 1 89 ? -10.399 13.112 10.786 1.00 95.06 89 ARG A O 1
ATOM 749 N N . ILE A 1 90 ? -10.384 11.429 12.292 1.00 95.44 90 ILE A N 1
ATOM 750 C CA . ILE A 1 90 ? -11.810 11.457 12.624 1.00 95.44 90 ILE A CA 1
ATOM 751 C C . ILE A 1 90 ? -11.902 11.462 14.140 1.00 95.44 90 ILE A C 1
ATOM 753 O O . ILE A 1 90 ? -11.529 10.480 14.774 1.00 95.44 90 ILE A O 1
ATOM 757 N N . LYS A 1 91 ? -12.353 12.575 14.718 1.00 95.06 91 LYS A N 1
ATOM 758 C CA . LYS A 1 91 ? -12.424 12.773 16.166 1.00 95.06 91 LYS A CA 1
ATOM 759 C C . LYS A 1 91 ? -13.861 13.035 16.578 1.00 95.06 91 LYS A C 1
ATOM 761 O O . LYS A 1 91 ? -14.452 13.998 16.099 1.00 95.06 91 LYS A O 1
ATOM 766 N N . GLN A 1 92 ? -14.372 12.230 17.502 1.00 94.88 92 GLN A N 1
ATOM 767 C CA . GLN A 1 92 ? -15.656 12.454 18.154 1.00 94.88 92 GLN A CA 1
ATOM 768 C C . GLN A 1 92 ? -15.427 12.767 19.631 1.00 94.88 92 GLN A C 1
ATOM 770 O O . GLN A 1 92 ? -14.619 12.119 20.301 1.00 94.88 92 GLN A O 1
ATOM 775 N N . ARG A 1 93 ? -16.141 13.769 20.147 1.00 94.94 93 ARG A N 1
ATOM 776 C CA . ARG A 1 93 ? -16.204 14.064 21.580 1.00 94.94 93 ARG A CA 1
ATOM 777 C C . ARG A 1 93 ? -17.546 13.585 22.121 1.00 94.94 93 ARG A C 1
ATOM 779 O O . ARG A 1 93 ? -18.593 13.993 21.630 1.00 94.94 93 ARG A O 1
ATOM 786 N N . PHE A 1 94 ? -17.486 12.727 23.125 1.00 91.38 94 PHE A N 1
ATOM 787 C CA . PHE A 1 94 ? -18.611 12.258 23.919 1.00 91.38 94 PHE A CA 1
ATOM 788 C C . PHE A 1 94 ? -18.679 13.051 25.236 1.00 91.38 94 PHE A C 1
ATOM 790 O O . PHE A 1 94 ? -17.900 13.982 25.451 1.00 91.38 94 PHE A O 1
ATOM 797 N N . TYR A 1 95 ? -19.625 12.712 26.116 1.00 93.50 95 TYR A N 1
ATOM 798 C CA . TYR A 1 95 ? -19.826 13.426 27.386 1.00 93.50 95 TYR A CA 1
ATOM 799 C C . TYR A 1 95 ? -18.586 13.405 28.293 1.00 93.50 95 TYR A C 1
ATOM 801 O O . TYR A 1 95 ? -18.204 14.440 28.835 1.00 93.50 95 TYR A O 1
ATOM 809 N N . THR A 1 96 ? -17.961 12.236 28.437 1.00 94.88 96 THR A N 1
ATOM 810 C CA . THR A 1 96 ? -16.785 11.994 29.290 1.00 94.88 96 THR A CA 1
ATOM 811 C C . THR A 1 96 ? -15.490 11.865 28.498 1.00 94.88 96 THR A C 1
ATOM 813 O O . THR A 1 96 ? -14.440 12.295 28.966 1.00 94.88 96 THR A O 1
ATOM 816 N N . ASP A 1 97 ? -15.567 11.303 27.292 1.00 93.94 97 ASP A N 1
ATOM 817 C CA . ASP A 1 97 ? -14.410 10.834 26.533 1.00 93.94 97 ASP A CA 1
ATOM 818 C C . ASP A 1 97 ? -14.288 11.511 25.166 1.00 93.94 97 ASP A C 1
ATOM 820 O O . ASP A 1 97 ? -15.250 12.025 24.597 1.00 93.94 97 ASP A O 1
ATOM 824 N N . SER A 1 98 ? -13.097 11.457 24.583 1.00 95.44 98 SER A N 1
ATOM 825 C CA . SER A 1 98 ? -12.870 11.753 23.170 1.00 95.44 98 SER A CA 1
ATOM 826 C C . SER A 1 98 ? -12.206 10.564 22.496 1.00 95.44 98 SER A C 1
ATOM 828 O O . SER A 1 98 ? -11.247 10.012 23.029 1.00 95.44 98 SER A O 1
ATOM 830 N N . VAL A 1 99 ? -12.713 10.168 21.331 1.00 96.06 99 VAL A N 1
ATOM 831 C CA . VAL A 1 99 ? -12.168 9.059 20.542 1.00 96.06 99 VAL A CA 1
ATOM 832 C C . VAL A 1 99 ? -11.722 9.596 19.191 1.00 96.06 99 VAL A C 1
ATOM 834 O O . VAL A 1 99 ? -12.430 10.385 18.564 1.00 96.06 99 VAL A O 1
ATOM 837 N N . GLU A 1 100 ? -10.537 9.191 18.751 1.00 96.69 100 GLU A N 1
ATOM 838 C CA . GLU A 1 100 ? -9.917 9.663 17.519 1.00 96.69 100 GLU A CA 1
ATOM 839 C C . GLU A 1 100 ? -9.362 8.488 16.709 1.00 96.69 100 GLU A C 1
ATOM 841 O O . GLU A 1 100 ? -8.488 7.760 17.172 1.00 96.69 100 GLU A O 1
ATOM 846 N N . LEU A 1 101 ? -9.858 8.303 15.484 1.00 97.12 101 LEU A N 1
ATOM 847 C CA . LEU A 1 101 ? -9.226 7.436 14.494 1.00 97.12 101 LEU A CA 1
ATOM 848 C C . LEU A 1 101 ? -8.173 8.251 13.744 1.00 97.12 101 LEU A C 1
ATOM 850 O O . LEU A 1 101 ? -8.493 9.285 13.151 1.00 97.12 101 LEU A O 1
ATOM 854 N N . TYR A 1 102 ? -6.939 7.758 13.754 1.00 96.69 102 TYR A N 1
ATOM 855 C CA . TYR A 1 102 ? -5.790 8.353 13.082 1.00 96.69 102 TYR A CA 1
ATOM 856 C C . TYR A 1 102 ? -5.246 7.383 12.031 1.00 96.69 102 TYR A C 1
ATOM 858 O O . TYR A 1 102 ? -5.013 6.212 12.337 1.00 96.69 102 TYR A O 1
ATOM 866 N N . ILE A 1 103 ? -5.022 7.852 10.802 1.00 96.50 103 ILE A N 1
ATOM 867 C CA . ILE A 1 103 ? -4.428 7.050 9.725 1.00 96.50 103 ILE A CA 1
ATOM 868 C C . ILE A 1 103 ? -3.256 7.795 9.099 1.00 96.50 103 ILE A C 1
ATOM 870 O O . ILE A 1 103 ? -3.450 8.835 8.478 1.00 96.50 103 ILE A O 1
ATOM 874 N N . ASP A 1 104 ? -2.068 7.210 9.203 1.00 93.62 104 ASP A N 1
ATOM 875 C CA . ASP A 1 104 ? -0.849 7.615 8.505 1.00 93.62 104 ASP A CA 1
ATOM 876 C C . ASP A 1 104 ? -0.921 7.140 7.038 1.00 93.62 104 ASP A C 1
ATOM 878 O O . ASP A 1 104 ? -0.829 5.941 6.744 1.00 93.62 104 ASP A O 1
ATOM 882 N N . LEU A 1 105 ? -1.113 8.063 6.090 1.00 89.75 105 LEU A N 1
ATOM 883 C CA . LEU A 1 105 ? -1.197 7.701 4.672 1.00 89.75 105 LEU A CA 1
ATOM 884 C C . LEU A 1 105 ? 0.173 7.400 4.055 1.00 89.75 105 LEU A C 1
ATOM 886 O O . LEU A 1 105 ? 0.202 6.780 2.994 1.00 89.75 105 LEU A O 1
ATOM 890 N N . GLU A 1 106 ? 1.287 7.772 4.691 1.00 85.88 106 GLU A N 1
ATOM 891 C CA . GLU A 1 106 ? 2.651 7.447 4.247 1.00 85.88 106 GLU A CA 1
ATOM 892 C C . GLU A 1 106 ? 2.989 5.971 4.503 1.00 85.88 106 GLU A C 1
ATOM 894 O O . GLU A 1 106 ? 3.583 5.299 3.651 1.00 85.88 106 GLU A O 1
ATOM 899 N N . ARG A 1 107 ? 2.541 5.443 5.649 1.00 89.75 107 ARG A N 1
ATOM 900 C CA . ARG A 1 107 ? 2.629 4.022 6.022 1.00 89.75 107 ARG A CA 1
ATOM 901 C C . ARG A 1 107 ? 1.541 3.160 5.386 1.00 89.75 107 ARG A C 1
ATOM 903 O O . ARG A 1 107 ? 1.632 1.933 5.438 1.00 89.75 107 ARG A O 1
ATOM 910 N N . CYS A 1 108 ? 0.487 3.737 4.816 1.00 91.44 108 CYS A N 1
ATOM 911 C CA . CYS A 1 108 ? -0.601 2.958 4.227 1.00 91.44 108 CYS A CA 1
ATOM 912 C C . CYS 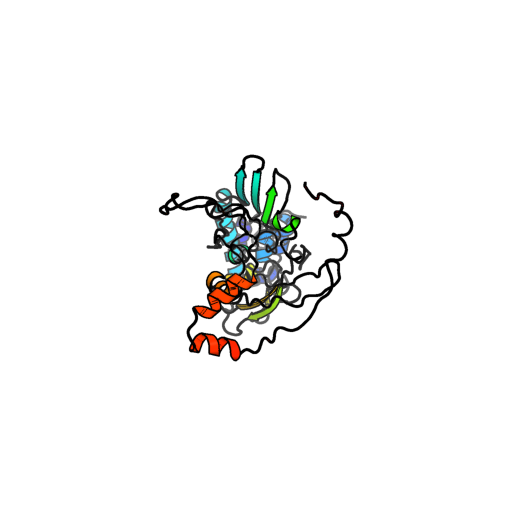A 1 108 ? -0.137 2.172 2.981 1.00 91.44 108 CYS A C 1
ATOM 914 O O . CYS A 1 108 ? 0.305 2.753 1.992 1.00 91.44 108 CYS A O 1
ATOM 916 N N . PHE A 1 109 ? -0.293 0.842 3.004 1.00 90.88 109 PHE A N 1
ATOM 917 C CA . PHE A 1 109 ? 0.016 -0.048 1.869 1.00 90.88 109 PHE A CA 1
ATOM 918 C C . PHE A 1 109 ? -1.083 -0.095 0.785 1.00 90.88 109 PHE A C 1
ATOM 920 O O . PHE A 1 109 ? -0.988 -0.917 -0.121 1.00 90.88 109 PHE A O 1
ATOM 927 N N . ASP A 1 110 ? -2.148 0.708 0.904 1.00 89.56 110 ASP A N 1
ATOM 928 C CA . ASP A 1 110 ? -3.280 0.757 -0.043 1.00 89.56 110 ASP A CA 1
ATOM 929 C C . ASP A 1 110 ? -3.908 -0.629 -0.358 1.00 89.56 110 ASP A C 1
ATOM 931 O O . ASP A 1 110 ? -4.286 -0.949 -1.482 1.00 89.56 110 ASP A O 1
ATOM 935 N N . CYS A 1 111 ? -3.984 -1.488 0.664 1.00 88.75 111 CYS A N 1
ATOM 936 C CA . CYS A 1 111 ? -4.238 -2.929 0.526 1.00 88.75 111 CYS A CA 1
ATOM 937 C C . CYS A 1 111 ? -5.696 -3.388 0.744 1.00 88.75 111 CYS A C 1
ATOM 939 O O . CYS A 1 111 ? -5.934 -4.587 0.877 1.00 88.75 111 CYS A O 1
ATOM 941 N N . GLU A 1 112 ? -6.661 -2.464 0.819 1.00 90.44 112 GLU A N 1
ATOM 942 C CA . GLU A 1 112 ? -8.115 -2.733 0.913 1.00 90.44 112 GLU A CA 1
ATOM 943 C C . GLU A 1 112 ? -8.597 -3.476 2.176 1.00 90.44 112 GLU A C 1
ATOM 945 O O . GLU A 1 112 ? -9.795 -3.687 2.360 1.00 90.44 112 GLU A O 1
ATOM 950 N N . LEU A 1 113 ? -7.699 -3.849 3.093 1.00 90.31 113 LEU A N 1
ATOM 951 C CA . LEU A 1 113 ? -8.062 -4.599 4.299 1.00 90.31 113 LEU A CA 1
ATOM 952 C C . LEU A 1 113 ? -8.968 -3.813 5.249 1.00 90.31 113 LEU A C 1
ATOM 954 O O . LEU A 1 113 ? -9.900 -4.395 5.793 1.00 90.31 113 LEU A O 1
ATOM 958 N N . CYS A 1 114 ? -8.750 -2.505 5.420 1.00 93.00 114 CYS A N 1
ATOM 959 C CA . CYS A 1 114 ? -9.621 -1.679 6.258 1.00 93.00 114 CYS A CA 1
ATOM 960 C C . CYS A 1 114 ? -11.023 -1.499 5.656 1.00 93.00 114 CYS A C 1
ATOM 962 O O . CYS A 1 114 ? -11.983 -1.489 6.417 1.00 93.00 114 CYS A O 1
ATOM 964 N N . GLN A 1 115 ? -11.154 -1.437 4.326 1.00 93.31 115 GLN A N 1
ATOM 965 C CA . GLN A 1 115 ? -12.446 -1.466 3.627 1.00 93.31 115 GLN A CA 1
ATOM 966 C C . GLN A 1 115 ? -13.154 -2.813 3.832 1.00 93.31 115 GLN A C 1
ATOM 968 O O . GLN A 1 115 ? -14.319 -2.844 4.211 1.00 93.31 115 GLN A O 1
ATOM 973 N N . LEU A 1 116 ? -12.438 -3.931 3.671 1.00 87.56 116 LEU A N 1
ATOM 974 C CA . LEU A 1 116 ? -12.998 -5.284 3.791 1.00 87.56 116 LEU A CA 1
ATOM 975 C C . LEU A 1 116 ? -13.530 -5.629 5.195 1.00 87.56 116 LEU A C 1
ATOM 977 O O . LEU A 1 116 ? -14.466 -6.422 5.308 1.00 87.56 116 LEU A O 1
ATOM 981 N N . VAL A 1 117 ? -12.925 -5.073 6.252 1.00 89.75 117 VAL A N 1
ATOM 982 C CA . VAL A 1 117 ? -13.348 -5.292 7.652 1.00 89.75 117 VAL A CA 1
ATOM 983 C C . VAL A 1 117 ? -14.240 -4.174 8.203 1.00 89.75 117 VAL A C 1
ATOM 985 O O . VAL A 1 117 ? -14.627 -4.229 9.367 1.00 89.75 117 VAL A O 1
ATOM 988 N N . CYS A 1 118 ? -14.562 -3.139 7.420 1.00 89.81 118 CYS A N 1
ATOM 989 C CA . CYS A 1 118 ? -15.418 -2.055 7.891 1.00 89.81 118 CYS A CA 1
ATOM 990 C C . CYS A 1 118 ? -16.900 -2.417 7.728 1.00 89.81 118 CYS A C 1
ATOM 992 O O . CYS A 1 118 ? -17.478 -2.239 6.661 1.00 89.81 118 CYS A O 1
ATOM 994 N N . GLU A 1 119 ? -17.544 -2.836 8.818 1.00 88.94 119 GLU A N 1
ATOM 995 C CA . GLU A 1 119 ? -18.987 -3.142 8.870 1.00 88.94 119 GLU A CA 1
ATOM 996 C C . GLU A 1 119 ? -19.906 -1.958 8.505 1.00 88.94 119 GLU A C 1
ATOM 998 O O . GLU A 1 119 ? -21.095 -2.147 8.262 1.00 88.94 119 GLU A O 1
ATOM 1003 N N . LYS A 1 120 ? -19.374 -0.729 8.494 1.00 93.81 120 LYS A N 1
ATOM 1004 C CA . LYS A 1 120 ? -20.090 0.495 8.096 1.00 93.81 120 LYS A CA 1
ATOM 1005 C C . LYS A 1 120 ? -19.743 0.979 6.686 1.00 93.81 120 LYS A C 1
ATOM 1007 O O . LYS A 1 120 ? -20.188 2.055 6.305 1.00 93.81 120 LYS A O 1
ATOM 1012 N N . GLU A 1 121 ? -18.913 0.235 5.948 1.00 93.94 121 GLU A N 1
ATOM 1013 C CA . GLU A 1 121 ? -18.441 0.580 4.594 1.00 93.94 121 GLU A CA 1
ATOM 1014 C C . GLU A 1 121 ? -17.844 2.005 4.494 1.00 93.94 121 GLU A C 1
ATOM 1016 O O . GLU A 1 121 ? -17.856 2.647 3.444 1.00 93.94 121 GLU A O 1
ATOM 1021 N N . ALA A 1 122 ? -17.313 2.508 5.616 1.00 95.75 122 ALA A N 1
ATOM 1022 C CA . ALA A 1 122 ? -16.827 3.877 5.754 1.00 95.75 122 ALA A CA 1
ATOM 1023 C C . ALA A 1 122 ? -15.450 4.084 5.109 1.00 95.75 122 ALA A C 1
ATOM 1025 O O . ALA A 1 122 ? -15.149 5.182 4.659 1.00 95.75 122 ALA A O 1
ATOM 1026 N N . ALA A 1 123 ? -14.602 3.051 5.076 1.00 94.31 123 ALA A N 1
ATOM 1027 C CA . ALA A 1 123 ? -13.292 3.097 4.428 1.00 94.31 123 ALA A CA 1
ATOM 1028 C C . ALA A 1 123 ? -13.399 2.642 2.965 1.00 94.31 123 ALA A C 1
ATOM 1030 O O . ALA A 1 123 ? -13.933 1.565 2.699 1.00 94.31 123 ALA A O 1
ATOM 1031 N N . GLN A 1 124 ? -12.870 3.438 2.035 1.00 92.69 124 GLN A N 1
ATOM 1032 C CA . GLN A 1 124 ? -12.961 3.212 0.588 1.00 92.69 124 GLN A CA 1
ATOM 1033 C C . GLN A 1 124 ? -11.615 3.498 -0.096 1.00 92.69 124 GLN A C 1
ATOM 1035 O O . GLN A 1 124 ? -10.876 4.381 0.334 1.00 92.69 124 GLN A O 1
ATOM 1040 N N . HIS A 1 125 ? -11.283 2.750 -1.151 1.00 88.81 125 HIS A N 1
ATOM 1041 C CA . HIS A 1 125 ? -9.967 2.770 -1.810 1.00 88.81 125 HIS A CA 1
ATOM 1042 C C . HIS A 1 125 ? -10.007 3.194 -3.294 1.00 88.81 125 HIS A C 1
ATOM 1044 O O . HIS A 1 125 ? -9.369 2.572 -4.153 1.00 88.81 125 HIS A O 1
ATOM 1050 N N . GLU A 1 126 ? -10.716 4.279 -3.606 1.00 81.56 126 GLU A N 1
ATOM 1051 C CA . GLU A 1 126 ? -10.819 4.848 -4.959 1.00 81.56 126 GLU A CA 1
ATOM 1052 C C . GLU A 1 126 ? -9.547 5.627 -5.339 1.00 81.56 126 GLU A C 1
ATOM 1054 O O . GLU A 1 126 ? -9.435 6.839 -5.170 1.00 81.56 126 GLU A O 1
ATOM 1059 N N . GLY A 1 127 ? -8.516 4.899 -5.784 1.00 76.62 127 GLY A N 1
ATOM 1060 C CA . GLY A 1 127 ? -7.183 5.434 -6.108 1.00 76.62 127 GLY A CA 1
ATOM 1061 C C . GLY A 1 127 ? -6.335 5.814 -4.884 1.00 76.62 127 GLY A C 1
ATOM 1062 O O . GLY A 1 127 ? -5.128 5.590 -4.878 1.00 76.62 127 GLY A O 1
ATOM 1063 N N . SER A 1 128 ? -6.968 6.304 -3.820 1.00 82.12 128 SER A N 1
ATOM 1064 C CA . SER A 1 128 ? -6.383 6.522 -2.494 1.00 82.12 128 SER A CA 1
ATOM 1065 C C . SER A 1 128 ? -7.379 6.136 -1.401 1.00 82.12 128 SER A C 1
ATOM 1067 O O . SER A 1 128 ? -8.583 6.127 -1.643 1.00 82.12 128 SER A O 1
ATOM 1069 N N . LEU A 1 129 ? -6.888 5.827 -0.197 1.00 90.50 129 LEU A N 1
ATOM 1070 C CA . LEU A 1 129 ? -7.752 5.593 0.960 1.00 90.50 129 LEU A CA 1
ATOM 1071 C C . LEU A 1 129 ? -8.484 6.887 1.348 1.00 90.50 129 LEU A C 1
ATOM 1073 O O . LEU A 1 129 ? -7.844 7.881 1.687 1.00 90.50 129 LEU A O 1
ATOM 1077 N N . ALA A 1 130 ? -9.811 6.830 1.372 1.00 92.06 130 ALA A N 1
ATOM 1078 C CA . ALA A 1 130 ? -10.693 7.812 1.987 1.00 92.06 130 ALA A CA 1
ATOM 1079 C C . ALA A 1 130 ? -11.501 7.151 3.115 1.00 92.06 130 ALA A C 1
ATOM 1081 O O . ALA A 1 130 ? -11.726 5.937 3.105 1.00 92.06 130 ALA A O 1
ATOM 1082 N N . VAL A 1 131 ? -11.937 7.945 4.097 1.00 94.69 131 VAL A N 1
ATOM 1083 C CA . VAL A 1 131 ? -12.845 7.476 5.151 1.00 94.69 131 VAL A CA 1
ATOM 1084 C C . VAL A 1 131 ? -13.991 8.466 5.332 1.00 94.69 131 VAL A C 1
ATOM 1086 O O . VAL A 1 131 ? -13.775 9.626 5.683 1.00 94.69 131 VAL A O 1
ATOM 1089 N N . ASP A 1 132 ? -15.204 7.977 5.101 1.00 94.50 132 ASP A N 1
ATOM 1090 C CA . ASP A 1 132 ? -16.469 8.659 5.340 1.00 94.50 132 ASP A CA 1
ATOM 1091 C C . ASP A 1 132 ? -16.645 8.905 6.849 1.00 94.50 132 ASP A C 1
ATOM 1093 O O . ASP A 1 132 ? -16.716 7.969 7.653 1.00 94.50 132 ASP A O 1
ATOM 1097 N N . LYS A 1 133 ? -16.668 10.184 7.241 1.00 93.56 133 LYS A N 1
ATOM 1098 C CA . LYS A 1 133 ? -16.727 10.603 8.648 1.00 93.56 133 LYS A CA 1
ATOM 1099 C C . LYS A 1 133 ? -18.098 10.392 9.282 1.00 93.56 133 LYS A C 1
ATOM 1101 O O . LYS A 1 133 ? -18.162 10.265 10.498 1.00 93.56 133 LYS A O 1
ATOM 1106 N N . GLU A 1 134 ? -19.157 10.345 8.482 1.00 92.69 134 GLU A N 1
ATOM 1107 C CA . GLU A 1 134 ? -20.534 10.188 8.957 1.00 92.69 134 GLU A CA 1
ATOM 1108 C C . GLU A 1 134 ? -20.859 8.705 9.176 1.00 92.69 134 GLU A C 1
ATOM 1110 O O . GLU A 1 134 ? -21.533 8.346 10.141 1.00 92.69 134 GLU A O 1
ATOM 1115 N N . LYS A 1 135 ? -20.295 7.815 8.347 1.00 95.00 135 LYS A N 1
ATOM 1116 C CA . LYS A 1 135 ? -20.397 6.356 8.535 1.00 95.00 135 LYS A CA 1
ATOM 1117 C C . LYS A 1 135 ? -19.424 5.792 9.572 1.00 95.00 135 LYS A C 1
ATOM 1119 O O . LYS A 1 135 ? -19.668 4.714 10.120 1.00 95.00 135 LYS A O 1
ATOM 1124 N N . CYS A 1 136 ? -18.294 6.454 9.832 1.00 95.12 136 CYS A N 1
ATOM 1125 C CA . CYS A 1 136 ? -17.270 5.925 10.732 1.00 95.12 136 CYS A CA 1
ATOM 1126 C C . CYS A 1 136 ? -17.694 5.997 12.212 1.00 95.12 136 CYS A C 1
ATOM 1128 O O . CYS A 1 136 ? -17.524 7.013 12.878 1.00 95.12 136 CYS A O 1
ATOM 1130 N N . CYS A 1 137 ? -18.141 4.873 12.776 1.00 93.75 137 CYS A N 1
ATOM 1131 C CA . CYS A 1 137 ? -18.507 4.760 14.195 1.00 93.75 137 CYS A CA 1
ATOM 1132 C C . CYS A 1 137 ? -17.318 4.604 15.170 1.00 93.75 137 CYS A C 1
ATOM 1134 O O . CYS A 1 137 ? -17.518 4.211 16.317 1.00 93.75 137 CYS A O 1
ATOM 1136 N N . LEU A 1 138 ? -16.078 4.857 14.724 1.00 94.94 138 LEU A N 1
ATOM 1137 C CA . LEU A 1 138 ? -14.848 4.786 15.534 1.00 94.94 138 LEU A CA 1
ATOM 1138 C C . LEU A 1 138 ? -14.617 3.452 16.288 1.00 94.94 138 LEU A C 1
ATOM 1140 O O . LEU A 1 138 ? -13.883 3.415 17.272 1.00 94.94 138 LEU A O 1
ATOM 1144 N N . CYS A 1 139 ? -15.173 2.329 15.810 1.00 93.06 139 CYS A N 1
ATOM 1145 C CA . CYS A 1 139 ? -15.077 1.027 16.493 1.00 93.06 139 CYS A CA 1
ATOM 1146 C C . CYS A 1 139 ? -13.651 0.447 16.593 1.00 93.06 139 CYS A C 1
ATOM 1148 O O . CYS A 1 139 ? -13.415 -0.483 17.359 1.00 93.06 139 CYS A O 1
ATOM 1150 N N . GLY A 1 140 ? -12.699 0.949 15.801 1.00 92.44 140 GLY A N 1
ATOM 1151 C CA . GLY A 1 140 ? -11.300 0.518 15.837 1.00 92.44 140 GLY A CA 1
ATOM 1152 C C . GLY A 1 140 ? -11.001 -0.855 15.221 1.00 92.44 140 GLY A C 1
ATOM 1153 O O . GLY A 1 140 ? -9.846 -1.273 15.265 1.00 92.44 140 GLY A O 1
ATOM 1154 N N . LEU A 1 141 ? -11.973 -1.552 14.617 1.00 92.19 141 LEU A N 1
ATOM 1155 C CA . LEU A 1 141 ? -11.780 -2.893 14.035 1.00 92.19 141 LEU A CA 1
ATOM 1156 C C . LEU A 1 141 ? -10.710 -2.931 12.924 1.00 92.19 141 LEU A C 1
ATOM 1158 O O . LEU A 1 141 ? -10.004 -3.922 12.764 1.00 92.19 141 LEU A O 1
ATOM 1162 N N . CYS A 1 142 ? -10.520 -1.832 12.192 1.00 93.94 142 CYS A N 1
ATOM 1163 C CA . CYS A 1 142 ? -9.497 -1.709 11.151 1.00 93.94 142 CYS A CA 1
ATOM 1164 C C . CYS A 1 142 ? -8.046 -1.622 11.678 1.00 93.94 142 CYS A C 1
ATOM 1166 O O . CYS A 1 142 ? -7.122 -1.906 10.918 1.00 93.94 142 CYS A O 1
ATOM 1168 N N . VAL A 1 143 ? -7.827 -1.277 12.955 1.00 95.19 143 VAL A N 1
ATOM 1169 C CA . VAL A 1 143 ? -6.489 -1.176 13.580 1.00 95.19 143 VAL A CA 1
ATOM 1170 C C . VAL A 1 143 ? -5.752 -2.527 13.613 1.00 95.19 143 VAL A C 1
ATOM 1172 O O . VAL A 1 143 ? -4.657 -2.613 13.049 1.00 95.19 143 VAL A O 1
ATOM 1175 N N . PRO A 1 144 ? -6.296 -3.611 14.215 1.00 91.56 144 PRO A N 1
ATOM 1176 C CA . PRO A 1 144 ? -5.596 -4.895 14.266 1.00 91.56 144 PRO A CA 1
ATOM 1177 C C . PRO A 1 144 ? -5.333 -5.488 12.874 1.00 91.56 144 PRO A C 1
ATOM 1179 O O . PRO A 1 144 ? -4.258 -6.048 12.659 1.00 91.56 144 PRO A O 1
ATOM 1182 N N . PHE A 1 145 ? -6.255 -5.296 11.924 1.00 92.06 145 PHE A N 1
ATOM 1183 C CA . PHE A 1 145 ? -6.140 -5.782 10.544 1.00 92.06 145 PHE A CA 1
ATOM 1184 C C . PHE A 1 145 ? -5.290 -4.906 9.612 1.00 92.06 145 PHE A C 1
ATOM 1186 O O . PHE A 1 145 ? -5.092 -5.281 8.457 1.00 92.06 145 PHE A O 1
ATOM 1193 N N . CYS A 1 146 ? -4.767 -3.764 10.069 1.00 95.12 146 CYS A N 1
ATOM 1194 C CA . CYS A 1 146 ? -3.849 -2.956 9.273 1.00 95.12 146 CYS A CA 1
ATOM 1195 C C . CYS A 1 146 ? -2.446 -3.595 9.271 1.00 95.12 146 CYS A C 1
ATOM 1197 O O . CYS A 1 146 ? -1.769 -3.558 10.305 1.00 95.12 146 CYS A O 1
ATOM 1199 N N . PRO A 1 147 ? -1.962 -4.157 8.144 1.00 94.44 147 PRO A N 1
ATOM 1200 C CA . PRO A 1 147 ? -0.697 -4.879 8.131 1.00 94.44 147 PRO A CA 1
ATOM 1201 C C . PRO A 1 147 ? 0.504 -3.948 8.301 1.00 94.44 147 PRO A C 1
ATOM 1203 O O . PRO A 1 147 ? 1.523 -4.393 8.800 1.00 94.44 147 PRO A O 1
ATOM 1206 N N . SER A 1 148 ? 0.407 -2.670 7.933 1.00 94.50 148 SER A N 1
ATOM 1207 C CA . SER A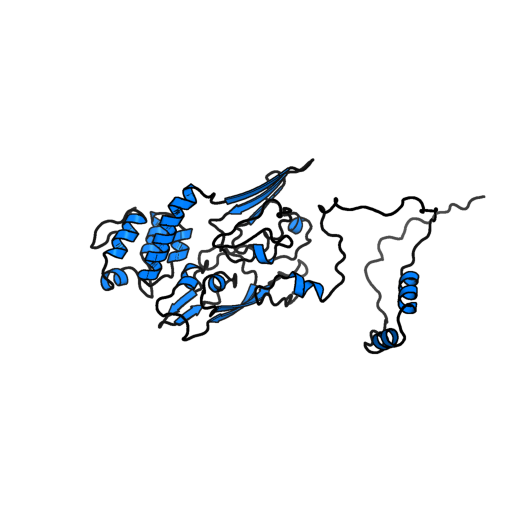 1 148 ? 1.505 -1.705 8.078 1.00 94.50 148 SER A CA 1
ATOM 1208 C C . SER A 1 148 ? 1.501 -0.933 9.400 1.00 94.50 148 SER A C 1
ATOM 1210 O O . SER A 1 148 ? 2.353 -0.074 9.612 1.00 94.50 148 SER A O 1
ATOM 1212 N N . GLY A 1 149 ? 0.514 -1.169 10.276 1.00 94.94 149 GLY A N 1
ATOM 1213 C CA . GLY A 1 149 ? 0.346 -0.377 11.500 1.00 94.94 149 GLY A CA 1
ATOM 1214 C C . GLY A 1 149 ? 0.023 1.103 11.250 1.00 94.94 149 GLY A C 1
ATOM 1215 O O . GLY A 1 149 ? 0.209 1.928 12.136 1.00 94.94 149 GLY A O 1
ATOM 1216 N N . ALA A 1 150 ? -0.451 1.455 10.051 1.00 96.12 150 ALA A N 1
ATOM 1217 C CA . ALA A 1 150 ? -0.788 2.829 9.676 1.00 96.12 150 ALA A CA 1
ATOM 1218 C C . ALA A 1 150 ? -2.020 3.405 10.398 1.00 96.12 150 ALA A C 1
ATOM 1220 O O . ALA A 1 150 ? -2.207 4.616 10.395 1.00 96.12 150 ALA A O 1
ATOM 1221 N N . ILE A 1 151 ? -2.880 2.557 10.973 1.00 97.19 151 ILE A N 1
ATOM 1222 C CA . ILE A 1 151 ? -4.142 2.964 11.606 1.00 97.19 151 ILE A CA 1
ATOM 1223 C C . ILE A 1 151 ? -3.993 2.843 13.121 1.00 97.19 151 ILE A C 1
ATOM 1225 O O . ILE A 1 151 ? -3.673 1.763 13.615 1.00 97.19 151 ILE A O 1
ATOM 1229 N N . ARG A 1 152 ? -4.295 3.923 13.842 1.00 96.50 152 ARG A N 1
ATOM 1230 C CA . ARG A 1 152 ? -4.364 3.993 15.306 1.00 96.50 152 ARG A CA 1
ATOM 1231 C C . ARG A 1 152 ? -5.757 4.426 15.749 1.00 96.50 152 ARG A C 1
ATOM 1233 O O . ARG A 1 152 ? -6.436 5.171 15.042 1.00 96.50 152 ARG A O 1
ATOM 1240 N N . LEU A 1 153 ? -6.153 3.999 16.943 1.00 96.44 153 LEU A N 1
ATOM 1241 C CA . LEU A 1 153 ? -7.287 4.568 17.667 1.00 96.44 153 LEU A CA 1
ATOM 1242 C C . LEU A 1 153 ? -6.739 5.201 18.944 1.00 96.44 153 LEU A C 1
ATOM 1244 O O . LEU A 1 153 ? -5.918 4.582 19.618 1.00 96.44 153 LEU A O 1
ATOM 1248 N N . LEU A 1 154 ? -7.166 6.419 19.253 1.00 96.44 154 LEU A N 1
ATOM 1249 C CA . LEU A 1 154 ? -6.814 7.113 20.481 1.00 96.44 154 LEU A CA 1
ATOM 1250 C C . LEU A 1 154 ? -8.075 7.364 21.303 1.00 96.44 154 LEU A C 1
ATOM 1252 O O . LEU A 1 154 ? -9.117 7.711 20.747 1.00 96.44 154 LEU A O 1
ATOM 1256 N N . VAL A 1 155 ? -7.966 7.237 22.621 1.00 96.00 155 VAL A N 1
ATOM 1257 C CA . VAL A 1 155 ? -9.020 7.586 23.579 1.00 96.00 155 VAL A CA 1
ATOM 1258 C C . VAL A 1 155 ? -8.413 8.551 24.587 1.00 96.00 155 VAL A C 1
ATOM 1260 O O . VAL A 1 155 ? -7.390 8.255 25.193 1.00 96.00 155 VAL A O 1
ATOM 1263 N N . ASN A 1 156 ? -9.000 9.739 24.721 1.00 95.44 156 ASN A N 1
ATOM 1264 C CA . ASN A 1 156 ? -8.506 10.832 25.571 1.00 95.44 156 ASN A CA 1
ATOM 1265 C C . ASN A 1 156 ? -7.046 11.252 25.295 1.00 95.44 156 ASN A C 1
ATOM 1267 O O . ASN A 1 156 ? -6.395 11.851 26.143 1.00 95.44 156 ASN A O 1
ATOM 1271 N N . GLY A 1 157 ? -6.559 10.992 24.076 1.00 94.50 157 GLY A N 1
ATOM 1272 C CA . GLY A 1 157 ? -5.195 11.300 23.632 1.00 94.50 157 GLY A CA 1
ATOM 1273 C C . GLY A 1 157 ? -4.197 10.144 23.762 1.00 94.50 157 GLY A C 1
ATOM 1274 O O . GLY A 1 157 ? -3.103 10.247 23.216 1.00 94.50 157 GLY A O 1
ATOM 1275 N N . GLU A 1 158 ? -4.568 9.035 24.403 1.00 96.25 158 GLU A N 1
ATOM 1276 C CA . GLU A 1 158 ? -3.726 7.840 24.544 1.00 96.25 158 GLU A CA 1
ATOM 1277 C C . GLU A 1 158 ? -4.036 6.823 23.435 1.00 96.25 158 GLU A C 1
ATOM 1279 O O . GLU A 1 158 ? -5.206 6.604 23.121 1.00 96.25 158 GLU A O 1
ATOM 1284 N N . GLU A 1 159 ? -3.021 6.186 22.833 1.00 95.81 159 GLU A N 1
ATOM 1285 C CA . GLU A 1 159 ? -3.231 5.134 21.822 1.00 95.81 159 GLU A CA 1
ATOM 1286 C C . GLU A 1 159 ? -3.864 3.896 22.478 1.00 95.81 159 GLU A C 1
ATOM 1288 O O . GLU A 1 159 ? -3.229 3.187 23.257 1.00 95.81 159 GLU A O 1
ATOM 1293 N N . LYS A 1 160 ? -5.147 3.664 22.185 1.00 93.38 160 LYS A N 1
ATOM 1294 C CA . LYS A 1 160 ? -6.021 2.765 22.939 1.00 93.38 160 LYS A CA 1
ATOM 1295 C C . LYS A 1 160 ? -7.099 2.181 22.032 1.00 93.38 160 LYS A C 1
ATOM 1297 O O . LYS A 1 160 ? -7.951 2.898 21.510 1.00 93.38 160 LYS A O 1
ATOM 1302 N N . ASN A 1 161 ? -7.083 0.861 21.844 1.00 90.81 161 ASN A N 1
ATOM 1303 C CA . ASN A 1 161 ? -8.097 0.153 21.062 1.00 90.81 161 ASN A CA 1
ATOM 1304 C C . ASN A 1 161 ? -9.025 -0.651 21.980 1.00 90.81 161 ASN A C 1
ATOM 1306 O O . ASN A 1 161 ? -8.643 -1.699 22.500 1.00 90.81 161 ASN A O 1
ATOM 1310 N N . LEU A 1 162 ? -10.263 -0.177 22.120 1.00 86.06 162 LEU A N 1
ATOM 1311 C CA . LEU A 1 162 ? -11.248 -0.729 23.052 1.00 86.06 162 LEU A CA 1
ATOM 1312 C C . LEU A 1 162 ? -11.561 -2.219 22.803 1.00 86.06 162 LEU A C 1
ATOM 1314 O O . LEU A 1 162 ? -11.754 -2.962 23.761 1.00 86.06 162 LEU A O 1
ATOM 1318 N N . LEU A 1 163 ? -11.554 -2.686 21.546 1.00 86.56 163 LEU A N 1
ATOM 1319 C CA . LEU A 1 163 ? -11.799 -4.100 21.212 1.00 86.56 163 LEU A CA 1
ATOM 1320 C C . LEU A 1 163 ? -10.636 -5.012 21.633 1.00 86.56 163 LEU A C 1
ATOM 1322 O O . LEU A 1 163 ? -10.859 -6.155 22.041 1.00 86.56 163 LEU A O 1
ATOM 1326 N N . LEU A 1 164 ? -9.396 -4.518 21.535 1.00 83.56 164 LEU A N 1
ATOM 1327 C CA . LEU A 1 164 ? -8.203 -5.248 21.973 1.00 83.56 164 LEU A CA 1
ATOM 1328 C C . LEU A 1 164 ? -8.107 -5.293 23.504 1.00 83.56 164 LEU A C 1
ATOM 1330 O O . LEU A 1 164 ? -7.827 -6.352 24.065 1.00 83.56 164 LEU A O 1
ATOM 1334 N N . GLU A 1 165 ? -8.397 -4.183 24.186 1.00 86.19 165 GLU A N 1
ATOM 1335 C CA . GLU A 1 165 ? -8.407 -4.120 25.654 1.00 86.19 165 GLU A CA 1
ATOM 1336 C C . GLU A 1 165 ? -9.494 -4.990 26.282 1.00 86.19 165 GLU A C 1
ATOM 1338 O O . GLU A 1 165 ? -9.221 -5.752 27.214 1.00 86.19 165 GLU A O 1
ATOM 1343 N N . ALA A 1 166 ? -10.709 -4.943 25.727 1.00 85.88 166 ALA A N 1
ATOM 1344 C CA . ALA A 1 166 ? -11.818 -5.807 26.122 1.00 85.88 166 ALA A CA 1
ATOM 1345 C C . ALA A 1 166 ? -11.588 -7.289 25.758 1.00 85.88 166 ALA A C 1
ATOM 1347 O O . ALA A 1 166 ? -12.427 -8.134 26.071 1.00 85.88 166 ALA A O 1
ATOM 1348 N N . LYS A 1 167 ? -10.462 -7.621 25.100 1.00 83.31 167 LYS A N 1
ATOM 1349 C CA . LYS A 1 167 ? -10.105 -8.968 24.616 1.00 83.31 167 LYS A CA 1
ATOM 1350 C C . LYS A 1 167 ? -11.202 -9.587 23.741 1.00 83.31 167 LYS A C 1
ATOM 1352 O O . LYS A 1 167 ? -11.330 -10.805 23.663 1.00 83.31 167 LYS A O 1
ATOM 1357 N N . SER A 1 168 ? -11.980 -8.742 23.063 1.00 81.38 168 SER A N 1
ATOM 1358 C CA . SER A 1 168 ? -13.073 -9.142 22.170 1.00 81.38 168 SER A CA 1
ATOM 1359 C C . SER A 1 168 ? -12.572 -9.611 20.799 1.00 81.38 168 SER A C 1
ATOM 1361 O O . SER A 1 168 ? -13.360 -10.053 19.970 1.00 81.38 168 SER A O 1
ATOM 1363 N N . MET A 1 169 ? -11.260 -9.528 20.565 1.00 76.81 169 MET A N 1
ATOM 1364 C CA . MET A 1 169 ? -10.573 -9.950 19.348 1.00 76.81 169 MET A CA 1
ATOM 1365 C C . MET A 1 169 ? -9.489 -10.993 19.663 1.00 76.81 169 MET A C 1
ATOM 1367 O O . MET A 1 169 ? -8.841 -10.909 20.712 1.00 76.81 169 MET A O 1
ATOM 1371 N N . PRO A 1 170 ? -9.232 -11.954 18.754 1.00 74.44 170 PRO A N 1
ATOM 1372 C CA . PRO A 1 170 ? -8.104 -12.868 18.881 1.00 74.44 170 PRO A CA 1
ATOM 1373 C C . PRO A 1 170 ? -6.772 -12.118 18.755 1.00 74.44 170 PRO A C 1
ATOM 1375 O O . PRO A 1 170 ? -6.686 -11.053 18.139 1.00 74.44 170 PRO A O 1
ATOM 1378 N N . ARG A 1 171 ? -5.698 -12.711 19.287 1.00 75.31 171 ARG A N 1
ATOM 1379 C CA . ARG A 1 171 ? -4.344 -12.185 19.085 1.00 75.31 171 ARG A CA 1
ATOM 1380 C C . ARG A 1 171 ? -3.925 -12.376 17.634 1.00 75.31 171 ARG A C 1
ATOM 1382 O O . ARG A 1 171 ? -3.849 -13.504 17.149 1.00 75.31 171 ARG A O 1
ATOM 1389 N N . LEU A 1 172 ? -3.619 -11.273 16.964 1.00 83.56 172 LEU A N 1
ATOM 1390 C CA . LEU A 1 172 ? -3.039 -11.282 15.626 1.00 83.56 172 LEU A CA 1
ATOM 1391 C C . LEU A 1 172 ? -1.504 -11.163 15.699 1.00 83.56 172 LEU A C 1
ATOM 1393 O O . LEU A 1 172 ? -0.949 -10.852 16.756 1.00 83.56 172 LEU A O 1
ATOM 1397 N N . PRO A 1 173 ? -0.792 -11.437 14.596 1.00 88.31 173 PRO A N 1
ATOM 1398 C CA . PRO A 1 173 ? 0.619 -11.102 14.448 1.00 88.31 173 PRO A CA 1
ATOM 1399 C C . PRO A 1 173 ? 0.920 -9.624 14.721 1.00 88.31 173 PRO A C 1
ATOM 1401 O O . PRO A 1 173 ? 0.115 -8.744 14.420 1.00 88.31 173 PRO A O 1
ATOM 1404 N N . GLU A 1 174 ? 2.100 -9.377 15.289 1.00 89.81 174 GLU A N 1
ATOM 1405 C CA . GLU A 1 174 ? 2.594 -8.028 15.579 1.00 89.81 174 GLU A CA 1
ATOM 1406 C C . GLU A 1 174 ? 3.425 -7.507 14.403 1.00 89.81 174 GLU A C 1
ATOM 1408 O O . GLU A 1 174 ? 3.643 -8.231 13.430 1.00 89.81 174 GLU A O 1
ATOM 1413 N N . LEU A 1 175 ? 3.849 -6.243 14.465 1.00 93.12 175 LEU A N 1
ATOM 1414 C CA . LEU A 1 175 ? 4.764 -5.678 13.474 1.00 93.12 175 LEU A CA 1
ATOM 1415 C C . LEU A 1 175 ? 6.159 -6.296 13.626 1.00 93.12 175 LEU A C 1
ATOM 1417 O O . LEU A 1 175 ? 6.753 -6.237 14.700 1.00 93.12 175 LEU A O 1
ATOM 1421 N N . GLU A 1 176 ? 6.692 -6.820 12.530 1.00 94.00 176 GLU A N 1
ATOM 1422 C CA . GLU A 1 176 ? 8.057 -7.332 12.392 1.00 94.00 176 GLU A CA 1
ATOM 1423 C C . GLU A 1 176 ? 8.706 -6.741 11.130 1.00 94.00 176 GLU A C 1
ATOM 1425 O O . GLU A 1 176 ? 8.001 -6.222 10.260 1.00 94.00 176 GLU A O 1
ATOM 1430 N N . ASP A 1 177 ? 10.036 -6.780 11.023 1.00 94.62 177 ASP A N 1
ATOM 1431 C CA . ASP A 1 177 ? 10.702 -6.401 9.773 1.00 94.62 177 ASP A CA 1
ATOM 1432 C C . ASP A 1 177 ? 10.476 -7.488 8.714 1.00 94.62 177 ASP A C 1
ATOM 1434 O O . ASP A 1 177 ? 10.811 -8.658 8.912 1.00 94.62 177 ASP A O 1
ATOM 1438 N N . VAL A 1 178 ? 9.907 -7.091 7.576 1.00 93.12 178 VAL A N 1
ATOM 1439 C CA . VAL A 1 178 ? 9.757 -7.935 6.394 1.00 93.12 178 VAL A CA 1
ATOM 1440 C C . VAL A 1 178 ? 10.463 -7.261 5.218 1.00 93.12 178 VAL A C 1
ATOM 1442 O O . VAL A 1 178 ? 9.861 -6.483 4.475 1.00 93.12 178 VAL A O 1
ATOM 1445 N N . ASN A 1 179 ? 11.747 -7.588 5.044 1.00 90.62 179 ASN A N 1
ATOM 1446 C CA . ASN A 1 179 ? 12.614 -7.086 3.970 1.00 90.62 179 ASN A CA 1
ATOM 1447 C C . ASN A 1 179 ? 12.809 -5.551 4.014 1.00 90.62 179 ASN A C 1
ATOM 1449 O O . ASN A 1 179 ? 12.693 -4.861 2.995 1.00 90.62 179 ASN A O 1
ATOM 1453 N N . GLY A 1 180 ? 13.107 -5.013 5.200 1.00 88.75 180 GLY A N 1
ATOM 1454 C CA . GLY A 1 180 ? 13.316 -3.583 5.454 1.00 88.75 180 GLY A CA 1
ATOM 1455 C C . GLY A 1 180 ? 12.018 -2.786 5.606 1.00 88.75 180 GLY A C 1
ATOM 1456 O O . GLY A 1 180 ? 11.999 -1.578 5.364 1.00 88.75 180 GLY A O 1
ATOM 1457 N N . VAL A 1 181 ? 10.902 -3.458 5.910 1.00 90.38 181 VAL A N 1
ATOM 1458 C CA . VAL A 1 181 ? 9.572 -2.845 6.017 1.00 90.38 181 VAL A CA 1
ATOM 1459 C C . VAL A 1 181 ? 8.814 -3.444 7.192 1.00 90.38 181 VAL A C 1
ATOM 1461 O O . VAL A 1 181 ? 8.504 -4.632 7.192 1.00 90.38 181 VAL A O 1
ATOM 1464 N N . MET A 1 182 ? 8.449 -2.603 8.163 1.00 93.75 182 MET A N 1
ATOM 1465 C CA . MET A 1 182 ? 7.625 -3.020 9.299 1.00 93.75 182 MET A CA 1
ATOM 1466 C C . MET A 1 182 ? 6.229 -3.443 8.828 1.00 93.75 182 MET A C 1
ATOM 1468 O O . MET A 1 182 ? 5.455 -2.621 8.328 1.00 93.75 182 MET A O 1
ATOM 1472 N N . ALA A 1 183 ? 5.902 -4.723 8.995 1.00 94.56 183 ALA A N 1
ATOM 1473 C CA . ALA A 1 183 ? 4.628 -5.295 8.586 1.00 94.56 183 ALA A CA 1
ATOM 1474 C C . ALA A 1 183 ? 4.181 -6.444 9.504 1.00 94.56 183 ALA A C 1
ATOM 1476 O O . ALA A 1 183 ? 4.992 -7.154 10.086 1.00 94.56 183 ALA A O 1
ATOM 1477 N N . LYS A 1 184 ? 2.867 -6.655 9.606 1.00 93.56 184 LYS A N 1
ATOM 1478 C CA . LYS A 1 184 ? 2.249 -7.815 10.256 1.00 93.56 184 LYS A CA 1
ATOM 1479 C C . LYS A 1 184 ? 2.011 -8.905 9.213 1.00 93.56 184 LYS A C 1
ATOM 1481 O O . LYS A 1 184 ? 1.255 -8.684 8.260 1.00 93.56 184 LYS A O 1
ATOM 1486 N N . LYS A 1 185 ? 2.559 -10.107 9.411 1.00 91.75 185 LYS A N 1
ATOM 1487 C CA . LYS A 1 185 ? 2.236 -11.293 8.591 1.00 91.75 185 LYS A CA 1
ATOM 1488 C C . LYS A 1 185 ? 0.866 -11.871 8.970 1.00 91.75 185 LYS A C 1
ATOM 1490 O O . LYS A 1 185 ? 0.771 -12.951 9.530 1.00 91.75 185 LYS A O 1
ATOM 1495 N N . LEU A 1 186 ? -0.215 -11.136 8.697 1.00 88.62 186 LEU A N 1
ATOM 1496 C CA . LEU A 1 186 ? -1.586 -11.487 9.117 1.00 88.62 186 LEU A CA 1
ATOM 1497 C C . LEU A 1 186 ? -2.158 -12.764 8.473 1.00 88.62 186 LEU A C 1
ATOM 1499 O O . LEU A 1 186 ? -3.196 -13.251 8.926 1.00 88.62 186 LEU A O 1
ATOM 1503 N N . PHE A 1 187 ? -1.535 -13.290 7.415 1.00 88.75 187 PHE A N 1
ATOM 1504 C CA . PHE A 1 187 ? -2.103 -14.352 6.587 1.00 88.75 187 PHE A CA 1
ATOM 1505 C C . PHE A 1 187 ? -1.096 -15.451 6.238 1.00 88.75 187 PHE A C 1
ATOM 1507 O O . PHE A 1 187 ? 0.054 -15.160 5.923 1.00 88.75 187 PHE A O 1
ATOM 1514 N N . ILE A 1 188 ? -1.587 -16.689 6.169 1.00 84.88 188 ILE A N 1
ATOM 1515 C CA . ILE A 1 188 ? -0.976 -17.787 5.402 1.00 84.88 188 ILE A CA 1
ATOM 1516 C C . ILE A 1 188 ? -1.780 -18.040 4.124 1.00 84.88 188 ILE A C 1
ATOM 1518 O O . ILE A 1 188 ? -2.979 -17.751 4.065 1.00 84.88 188 ILE A O 1
ATOM 1522 N N . GLY A 1 189 ? -1.141 -18.614 3.107 1.00 86.44 189 GLY A N 1
ATOM 1523 C CA . GLY A 1 189 ? -1.803 -19.027 1.874 1.00 86.44 189 GLY A CA 1
ATOM 1524 C C . GLY A 1 189 ? -0.915 -18.905 0.641 1.00 86.44 189 GLY A C 1
ATOM 1525 O O . GLY A 1 189 ? 0.307 -18.994 0.729 1.00 86.44 189 GLY A O 1
ATOM 1526 N N . ASP A 1 190 ? -1.548 -18.698 -0.511 1.00 88.38 190 ASP A N 1
ATOM 1527 C CA . ASP A 1 190 ? -0.905 -18.720 -1.823 1.00 88.38 190 ASP A CA 1
ATOM 1528 C C . ASP A 1 190 ? -1.119 -17.420 -2.592 1.00 88.38 190 ASP A C 1
ATOM 1530 O O . ASP A 1 190 ? -2.195 -16.817 -2.560 1.00 88.38 190 ASP A O 1
ATOM 1534 N N . ILE A 1 191 ? -0.124 -17.081 -3.405 1.00 92.75 191 ILE A N 1
ATOM 1535 C CA . ILE A 1 191 ? -0.237 -16.143 -4.518 1.00 92.75 191 ILE A CA 1
ATOM 1536 C C . ILE A 1 191 ? 0.102 -16.881 -5.817 1.00 92.75 191 ILE A C 1
ATOM 1538 O O . ILE A 1 191 ? 1.060 -17.654 -5.869 1.00 92.75 191 ILE A O 1
ATOM 1542 N N . SER A 1 192 ? -0.687 -16.657 -6.866 1.00 92.81 192 SER A N 1
ATOM 1543 C CA . SER A 1 192 ? -0.445 -17.187 -8.208 1.00 92.81 192 SER A CA 1
ATOM 1544 C C . SER A 1 192 ? -0.600 -16.094 -9.261 1.00 92.81 192 SER A C 1
ATOM 1546 O O . SER A 1 192 ? -1.444 -15.204 -9.144 1.00 92.81 192 SER A O 1
ATOM 1548 N N . ILE A 1 193 ? 0.244 -16.151 -10.291 1.00 93.31 193 ILE A N 1
ATOM 1549 C CA . ILE A 1 193 ? 0.306 -15.168 -11.376 1.00 93.31 193 ILE A CA 1
ATOM 1550 C C . ILE A 1 193 ? 0.126 -15.929 -12.689 1.00 93.31 193 ILE A C 1
ATOM 1552 O O . ILE A 1 193 ? 0.846 -16.891 -12.955 1.00 93.31 193 ILE A O 1
ATOM 1556 N N . LYS A 1 194 ? -0.846 -15.528 -13.513 1.00 90.00 194 LYS A N 1
ATOM 1557 C CA . LYS A 1 194 ? -1.096 -16.154 -14.821 1.00 90.00 194 LYS A CA 1
ATOM 1558 C C . LYS A 1 194 ? 0.031 -15.795 -15.798 1.00 90.00 194 LYS A C 1
ATOM 1560 O O . LYS A 1 194 ? 0.068 -14.686 -16.333 1.00 90.00 194 LYS A O 1
ATOM 1565 N N . ALA A 1 195 ? 0.943 -16.742 -16.018 1.00 81.19 195 ALA A N 1
ATOM 1566 C CA . ALA A 1 195 ? 2.075 -16.603 -16.932 1.00 81.19 195 ALA A CA 1
ATOM 1567 C C . ALA A 1 195 ? 1.639 -16.299 -18.381 1.00 81.19 195 ALA A C 1
ATOM 1569 O O . ALA A 1 195 ? 0.512 -16.586 -18.788 1.00 81.19 195 ALA A O 1
ATOM 1570 N N . GLY A 1 196 ? 2.539 -15.693 -19.161 1.00 80.50 196 GLY A N 1
ATOM 1571 C CA . GLY A 1 196 ? 2.356 -15.428 -20.596 1.00 80.50 196 GLY A CA 1
ATOM 1572 C C . GLY A 1 196 ? 1.364 -14.317 -20.972 1.00 80.50 196 GLY A C 1
ATOM 1573 O O . GLY A 1 196 ? 1.359 -13.900 -22.124 1.00 80.50 196 GLY A O 1
ATOM 1574 N N . LYS A 1 197 ? 0.547 -13.813 -20.034 1.00 86.12 197 LYS A N 1
ATOM 1575 C CA . LYS A 1 197 ? -0.437 -12.739 -20.291 1.00 86.12 197 LYS A CA 1
ATOM 1576 C C . LYS A 1 197 ? -0.043 -11.356 -19.771 1.00 86.12 197 LYS A C 1
ATOM 1578 O O . LYS A 1 197 ? -0.667 -10.376 -20.153 1.00 86.12 197 LYS A O 1
ATOM 1583 N N . CYS A 1 198 ? 0.949 -11.266 -18.886 1.00 91.19 198 CYS A N 1
ATOM 1584 C CA . CYS A 1 198 ? 1.406 -9.980 -18.359 1.00 91.19 198 CYS A CA 1
ATOM 1585 C C . CYS A 1 198 ? 2.231 -9.245 -19.431 1.00 91.19 198 CYS A C 1
ATOM 1587 O O . CYS A 1 198 ? 3.164 -9.858 -19.960 1.00 91.19 198 CYS A O 1
ATOM 1589 N N . PRO A 1 199 ? 1.942 -7.965 -19.742 1.00 90.56 199 PRO A N 1
ATOM 1590 C CA . PRO A 1 199 ? 2.749 -7.194 -20.683 1.00 90.56 199 PRO A CA 1
ATOM 1591 C C . PRO A 1 199 ? 4.227 -7.168 -20.269 1.00 90.56 199 PRO A C 1
ATOM 1593 O O . PRO A 1 199 ? 4.554 -7.124 -19.074 1.00 90.56 199 PRO A O 1
ATOM 1596 N N . LYS A 1 200 ? 5.134 -7.226 -21.252 1.00 88.25 200 LYS A N 1
ATOM 1597 C CA . LYS A 1 200 ? 6.591 -7.259 -21.010 1.00 88.25 200 LYS A CA 1
ATOM 1598 C C . LYS A 1 200 ? 7.087 -5.978 -20.332 1.00 88.25 200 LYS A C 1
ATOM 1600 O O . LYS A 1 200 ? 8.016 -6.026 -19.536 1.00 88.25 200 LYS A O 1
ATOM 1605 N N . ASP A 1 201 ? 6.408 -4.875 -20.617 1.00 87.25 201 ASP A N 1
ATOM 1606 C CA . ASP A 1 201 ? 6.655 -3.504 -20.183 1.00 87.25 201 ASP A CA 1
ATOM 1607 C C . ASP A 1 201 ? 5.969 -3.116 -18.850 1.00 87.25 201 ASP A C 1
ATOM 1609 O O . ASP A 1 201 ? 6.130 -1.997 -18.368 1.00 87.25 201 ASP A O 1
ATOM 1613 N N . CYS A 1 202 ? 5.220 -4.028 -18.214 1.00 91.81 202 CYS A N 1
ATOM 1614 C CA . CYS A 1 202 ? 4.422 -3.722 -17.021 1.00 91.81 202 CYS A CA 1
ATOM 1615 C C . CYS A 1 202 ? 5.119 -4.095 -15.697 1.00 91.81 202 CYS A C 1
ATOM 1617 O O . CYS A 1 202 ? 5.381 -5.268 -15.428 1.00 91.81 202 CYS A O 1
ATOM 1619 N N . GLU A 1 203 ? 5.328 -3.123 -14.804 1.00 94.25 203 GLU A N 1
ATOM 1620 C CA . GLU A 1 203 ? 5.822 -3.357 -13.431 1.00 94.25 203 GLU A CA 1
ATOM 1621 C C . GLU A 1 203 ? 4.856 -2.850 -12.338 1.00 94.25 203 GLU A C 1
ATOM 1623 O O . GLU A 1 203 ? 5.235 -2.713 -11.178 1.00 94.25 203 GLU A O 1
ATOM 1628 N N . ALA A 1 204 ? 3.578 -2.613 -12.660 1.00 93.62 204 ALA A N 1
ATOM 1629 C CA . ALA A 1 204 ? 2.601 -2.023 -11.727 1.00 93.62 204 ALA A CA 1
ATOM 1630 C C . ALA A 1 204 ? 2.458 -2.794 -10.396 1.00 93.62 204 ALA A C 1
ATOM 1632 O O . ALA A 1 204 ? 2.374 -2.203 -9.321 1.00 93.62 204 ALA A O 1
ATOM 1633 N N . CYS A 1 205 ? 2.479 -4.129 -10.446 1.00 95.06 205 CYS A N 1
ATOM 1634 C CA . CYS A 1 205 ? 2.425 -4.969 -9.247 1.00 95.06 205 CYS A CA 1
ATOM 1635 C C . CYS A 1 205 ? 3.738 -4.990 -8.440 1.00 95.06 205 CYS A C 1
ATOM 1637 O O . CYS A 1 205 ? 3.709 -5.339 -7.261 1.00 95.06 205 CYS A O 1
ATOM 1639 N N . ILE A 1 206 ? 4.859 -4.605 -9.061 1.00 95.44 206 ILE A N 1
ATOM 1640 C CA . ILE A 1 206 ? 6.168 -4.440 -8.423 1.00 95.44 206 ILE A CA 1
ATOM 1641 C C . ILE A 1 206 ? 6.200 -3.094 -7.691 1.00 95.44 206 ILE A C 1
ATOM 1643 O O . ILE A 1 206 ? 6.471 -3.085 -6.493 1.00 95.44 206 ILE A O 1
ATOM 1647 N N . ALA A 1 207 ? 5.792 -2.001 -8.353 1.00 92.56 207 ALA A N 1
ATOM 1648 C CA . ALA A 1 207 ? 5.637 -0.676 -7.735 1.00 92.56 207 ALA A CA 1
ATOM 1649 C C . ALA A 1 207 ? 4.705 -0.691 -6.509 1.00 92.56 207 ALA A C 1
ATOM 1651 O O . ALA A 1 207 ? 4.953 -0.027 -5.503 1.00 92.56 207 ALA A O 1
ATOM 1652 N N . ALA A 1 208 ? 3.624 -1.473 -6.589 1.00 92.12 208 ALA A N 1
ATOM 1653 C CA . ALA A 1 208 ? 2.633 -1.604 -5.526 1.00 92.12 208 ALA A CA 1
ATOM 1654 C C . ALA A 1 208 ? 3.027 -2.577 -4.398 1.00 92.12 208 ALA A C 1
ATOM 1656 O O . ALA A 1 208 ? 2.276 -2.708 -3.432 1.00 92.12 208 ALA A O 1
ATOM 1657 N N . CYS A 1 209 ? 4.145 -3.306 -4.496 1.00 95.06 209 CYS A N 1
ATOM 1658 C CA . CYS A 1 209 ? 4.521 -4.294 -3.486 1.00 95.06 209 CYS A CA 1
ATOM 1659 C C . CYS A 1 209 ? 5.286 -3.635 -2.323 1.00 95.06 209 CYS A C 1
ATOM 1661 O O . CYS A 1 209 ? 6.457 -3.297 -2.496 1.00 95.06 209 CYS A O 1
ATOM 1663 N N . PRO A 1 210 ? 4.698 -3.495 -1.116 1.00 92.50 210 PRO A N 1
ATOM 1664 C CA . PRO A 1 210 ? 5.356 -2.773 -0.030 1.00 92.50 210 PRO A CA 1
ATOM 1665 C C . PRO A 1 210 ? 6.638 -3.470 0.438 1.00 92.50 210 PRO A C 1
ATOM 1667 O O . PRO A 1 210 ? 7.633 -2.798 0.668 1.00 92.50 210 PRO A O 1
ATOM 1670 N N . THR A 1 211 ? 6.646 -4.801 0.531 1.00 94.00 211 THR A N 1
ATOM 1671 C CA . THR A 1 211 ? 7.780 -5.595 1.039 1.00 94.00 211 THR A CA 1
ATOM 1672 C C . THR A 1 211 ? 8.788 -6.000 -0.041 1.00 94.00 211 THR A C 1
ATOM 1674 O O . THR A 1 211 ? 9.667 -6.820 0.213 1.00 94.00 211 THR A O 1
ATOM 1677 N N . GLY A 1 212 ? 8.669 -5.490 -1.274 1.00 93.50 212 GLY A N 1
ATOM 1678 C CA . GLY A 1 212 ? 9.589 -5.832 -2.369 1.00 93.50 212 GLY A CA 1
ATOM 1679 C C . GLY A 1 212 ? 9.611 -7.321 -2.758 1.00 93.50 212 GLY A C 1
ATOM 1680 O O . GLY A 1 212 ? 10.583 -7.782 -3.355 1.00 93.50 212 GLY A O 1
ATOM 1681 N N . ALA A 1 213 ? 8.562 -8.079 -2.423 1.00 95.75 213 ALA A N 1
ATOM 1682 C CA . ALA A 1 213 ? 8.435 -9.501 -2.744 1.00 95.75 213 ALA A CA 1
ATOM 1683 C C . ALA A 1 213 ? 8.241 -9.769 -4.249 1.00 95.75 213 ALA A C 1
ATOM 1685 O O . ALA A 1 213 ? 8.602 -10.832 -4.747 1.00 95.75 213 ALA A O 1
ATOM 1686 N N . MET A 1 214 ? 7.658 -8.817 -4.982 1.00 95.38 214 MET A N 1
ATOM 1687 C CA . MET A 1 214 ? 7.413 -8.929 -6.424 1.00 95.38 214 MET A CA 1
ATOM 1688 C C . MET A 1 214 ? 8.667 -8.526 -7.214 1.00 95.38 214 MET A C 1
ATOM 1690 O O . MET A 1 214 ? 9.244 -7.466 -6.957 1.00 95.38 214 MET A O 1
ATOM 1694 N N . LYS A 1 215 ? 9.072 -9.350 -8.187 1.00 92.38 215 LYS A N 1
ATOM 1695 C CA . LYS A 1 215 ? 10.237 -9.133 -9.068 1.00 92.38 215 LYS A CA 1
ATOM 1696 C C . LYS A 1 215 ? 9.902 -9.545 -10.506 1.00 92.38 215 LYS A C 1
ATOM 1698 O O . LYS A 1 215 ? 8.929 -10.262 -10.729 1.00 92.38 215 LYS A O 1
ATOM 1703 N N . ARG A 1 216 ? 10.705 -9.113 -11.481 1.00 89.81 216 ARG A N 1
ATOM 1704 C CA . ARG A 1 216 ? 10.651 -9.576 -12.879 1.00 89.81 216 ARG A CA 1
ATOM 1705 C C . ARG A 1 216 ? 11.987 -10.236 -13.225 1.00 89.81 216 ARG A C 1
ATOM 1707 O O . ARG A 1 216 ? 13.027 -9.631 -12.997 1.00 89.81 216 ARG A O 1
ATOM 1714 N N . ILE A 1 217 ? 11.938 -11.467 -13.729 1.00 87.00 217 ILE A N 1
ATOM 1715 C CA . ILE A 1 217 ? 13.089 -12.296 -14.128 1.00 87.00 217 ILE A CA 1
ATOM 1716 C C . ILE A 1 217 ? 12.701 -12.961 -15.455 1.00 87.00 217 ILE A C 1
ATOM 1718 O O . ILE A 1 217 ? 11.585 -13.465 -15.558 1.00 87.00 217 ILE A O 1
ATOM 1722 N N . ASP A 1 218 ? 13.547 -12.907 -16.486 1.00 84.12 218 ASP A N 1
ATOM 1723 C CA . ASP A 1 218 ? 13.285 -13.511 -17.809 1.00 84.12 218 ASP A CA 1
ATOM 1724 C C . ASP A 1 218 ? 11.922 -13.133 -18.434 1.00 84.12 218 ASP A C 1
ATOM 1726 O O . ASP A 1 218 ? 11.229 -13.944 -19.047 1.00 84.12 218 ASP A O 1
ATOM 1730 N N . ASN A 1 219 ? 11.504 -11.871 -18.276 1.00 84.25 219 ASN A N 1
ATOM 1731 C CA . ASN A 1 219 ? 10.173 -11.354 -18.646 1.00 84.25 219 ASN A CA 1
ATOM 1732 C C . ASN A 1 219 ? 8.973 -11.977 -17.895 1.00 84.25 219 ASN A C 1
ATOM 1734 O O . ASN A 1 219 ? 7.825 -11.656 -18.213 1.00 84.25 219 ASN A O 1
ATOM 1738 N N . ILE A 1 220 ? 9.202 -12.795 -16.870 1.00 88.88 220 ILE A N 1
ATOM 1739 C CA . ILE A 1 220 ? 8.176 -13.381 -16.005 1.00 88.88 220 ILE A CA 1
ATOM 1740 C C . ILE A 1 220 ? 8.158 -12.626 -14.672 1.00 88.88 220 ILE A C 1
ATOM 1742 O O . ILE A 1 220 ? 9.192 -12.389 -14.051 1.00 88.88 220 ILE A O 1
ATOM 1746 N N . VAL A 1 221 ? 6.966 -12.237 -14.213 1.00 92.81 221 VAL A N 1
ATOM 1747 C CA . VAL A 1 221 ? 6.798 -11.675 -12.868 1.00 92.81 221 VAL A CA 1
ATOM 1748 C C . VAL A 1 221 ? 6.727 -12.818 -11.860 1.00 92.81 221 VAL A C 1
ATOM 1750 O O . VAL A 1 221 ? 5.888 -13.710 -11.988 1.00 92.81 221 VAL A O 1
ATOM 1753 N N . THR A 1 222 ? 7.585 -12.769 -10.847 1.00 93.25 222 THR A N 1
ATOM 1754 C CA . THR A 1 222 ? 7.673 -13.739 -9.753 1.00 93.25 222 THR A CA 1
ATOM 1755 C C . THR A 1 222 ? 7.370 -13.068 -8.412 1.00 93.25 222 THR A C 1
ATOM 1757 O O . THR A 1 222 ? 7.405 -11.841 -8.280 1.00 93.25 222 THR A O 1
ATOM 1760 N N . CYS A 1 223 ? 7.033 -13.878 -7.407 1.00 95.12 223 CYS A N 1
ATOM 1761 C CA . CYS A 1 223 ? 6.801 -13.423 -6.042 1.00 95.12 223 CYS A CA 1
ATOM 1762 C C . CYS A 1 223 ? 7.607 -14.290 -5.073 1.00 95.12 223 CYS A C 1
ATOM 1764 O O . CYS A 1 223 ? 7.397 -15.502 -5.008 1.00 95.12 223 CYS A O 1
ATOM 1766 N N . ASP A 1 224 ? 8.515 -13.661 -4.333 1.00 94.88 224 ASP A N 1
ATOM 1767 C CA . ASP A 1 224 ? 9.180 -14.256 -3.179 1.00 94.88 224 ASP A CA 1
ATOM 1768 C C . ASP A 1 224 ? 8.155 -14.476 -2.057 1.00 94.88 224 ASP A C 1
ATOM 1770 O O . ASP A 1 224 ? 7.554 -13.523 -1.554 1.00 94.88 224 ASP A O 1
ATOM 1774 N N . LYS A 1 225 ? 7.938 -15.739 -1.678 1.00 91.69 225 LYS A N 1
ATOM 1775 C CA . LYS A 1 225 ? 6.942 -16.111 -0.669 1.00 91.69 225 LYS A CA 1
ATOM 1776 C C . LYS A 1 225 ? 7.352 -15.702 0.746 1.00 91.69 225 LYS A C 1
ATOM 1778 O O . LYS A 1 225 ? 6.464 -15.368 1.525 1.00 91.69 225 LYS A O 1
ATOM 1783 N N . ASP A 1 226 ? 8.644 -15.651 1.063 1.00 91.12 226 ASP A N 1
ATOM 1784 C CA . ASP A 1 226 ? 9.120 -15.401 2.431 1.00 91.12 226 ASP A CA 1
ATOM 1785 C C . ASP A 1 226 ? 8.955 -13.922 2.823 1.00 91.12 226 ASP A C 1
ATOM 1787 O O . ASP A 1 226 ? 8.572 -13.591 3.956 1.00 91.12 226 ASP A O 1
ATOM 1791 N N . SER A 1 227 ? 9.143 -13.036 1.837 1.00 94.00 227 SER A N 1
ATOM 1792 C CA . SER A 1 227 ? 8.865 -11.596 1.924 1.00 94.00 227 SER A CA 1
ATOM 1793 C C . SER A 1 227 ? 7.393 -11.230 1.658 1.00 94.00 227 SER A C 1
ATOM 1795 O O . SER A 1 227 ? 7.006 -10.070 1.832 1.00 94.00 227 SER A O 1
ATOM 1797 N N . CYS A 1 228 ? 6.544 -12.159 1.203 1.00 94.81 228 CYS A N 1
ATOM 1798 C CA . CYS A 1 228 ? 5.156 -11.857 0.843 1.00 94.81 228 CYS A CA 1
ATOM 1799 C C . CYS A 1 228 ? 4.206 -11.958 2.044 1.00 94.81 228 CYS A C 1
ATOM 1801 O O . CYS A 1 228 ? 3.980 -13.024 2.604 1.00 94.81 228 CYS A O 1
ATOM 1803 N N . ILE A 1 229 ? 3.554 -10.843 2.382 1.00 93.88 229 ILE A N 1
ATOM 1804 C CA . ILE A 1 229 ? 2.574 -10.765 3.483 1.00 93.88 229 ILE A CA 1
ATOM 1805 C C . ILE A 1 229 ? 1.112 -10.978 3.037 1.00 93.88 229 ILE A C 1
ATOM 1807 O O . ILE A 1 229 ? 0.190 -10.727 3.810 1.00 93.88 229 ILE A O 1
ATOM 1811 N N . LEU A 1 230 ? 0.881 -11.358 1.770 1.00 93.31 230 LEU A N 1
ATOM 1812 C CA . LEU A 1 230 ? -0.444 -11.589 1.157 1.00 93.31 230 LEU A CA 1
ATOM 1813 C C . LEU A 1 230 ? -1.463 -10.433 1.345 1.00 93.31 230 LEU A C 1
ATOM 1815 O O . LEU A 1 230 ? -2.679 -10.652 1.368 1.00 93.31 230 LEU A O 1
ATOM 1819 N N . CYS A 1 231 ? -0.988 -9.183 1.454 1.00 91.69 231 CYS A N 1
ATOM 1820 C CA . CYS A 1 231 ? -1.837 -8.021 1.750 1.00 91.69 231 CYS A CA 1
ATOM 1821 C C . CYS A 1 231 ? -2.881 -7.728 0.658 1.00 91.69 231 CYS A C 1
ATOM 1823 O O . CYS A 1 231 ? -4.015 -7.387 0.983 1.00 91.69 231 CYS A O 1
ATOM 1825 N N . GLY A 1 232 ? -2.523 -7.905 -0.620 1.00 91.19 232 GLY A N 1
ATOM 1826 C CA . GLY A 1 232 ? -3.412 -7.691 -1.771 1.00 91.19 232 GLY A CA 1
ATOM 1827 C C . GLY A 1 232 ? -3.044 -6.524 -2.695 1.00 91.19 232 GLY A C 1
ATOM 1828 O O . GLY A 1 232 ? -3.598 -6.447 -3.788 1.00 91.19 232 GLY A O 1
ATOM 1829 N N . ALA A 1 233 ? -2.084 -5.667 -2.329 1.00 92.31 233 ALA A N 1
ATOM 1830 C CA . ALA A 1 233 ? -1.731 -4.472 -3.112 1.00 92.31 233 ALA A CA 1
ATOM 1831 C C . ALA A 1 233 ? -1.319 -4.787 -4.570 1.00 92.31 233 ALA A C 1
ATOM 1833 O O . ALA A 1 233 ? -1.758 -4.123 -5.507 1.00 92.31 233 ALA A O 1
ATOM 1834 N N . CYS A 1 234 ? -0.563 -5.869 -4.792 1.00 94.38 234 CYS A N 1
ATOM 1835 C CA . CYS A 1 234 ? -0.196 -6.327 -6.135 1.00 94.38 234 CYS A CA 1
ATOM 1836 C C . CYS A 1 234 ? -1.408 -6.771 -6.979 1.00 94.38 234 CYS A C 1
ATOM 1838 O O . CYS A 1 234 ? -1.439 -6.497 -8.177 1.00 94.38 234 CYS A O 1
ATOM 1840 N N . ARG A 1 235 ? -2.421 -7.403 -6.363 1.00 94.12 235 ARG A N 1
ATOM 1841 C CA . ARG A 1 235 ? -3.688 -7.771 -7.022 1.00 94.12 235 ARG A CA 1
ATOM 1842 C C . ARG A 1 235 ? -4.449 -6.519 -7.454 1.00 94.12 235 ARG A C 1
ATOM 1844 O O . ARG A 1 235 ? -4.830 -6.440 -8.613 1.00 94.12 235 ARG A O 1
ATOM 1851 N N . LYS A 1 236 ? -4.600 -5.537 -6.555 1.00 91.19 236 LYS A N 1
ATOM 1852 C CA . LYS A 1 236 ? -5.256 -4.246 -6.838 1.00 91.19 236 LYS A CA 1
ATOM 1853 C C . LYS A 1 236 ? -4.599 -3.507 -8.012 1.00 91.19 236 LYS A C 1
ATOM 1855 O O . LYS A 1 236 ? -5.285 -2.990 -8.885 1.00 91.19 236 LYS A O 1
ATOM 1860 N N . ALA A 1 237 ? -3.267 -3.495 -8.064 1.00 92.19 237 ALA A N 1
ATOM 1861 C CA . ALA A 1 237 ? -2.513 -2.829 -9.127 1.00 92.19 237 ALA A CA 1
ATOM 1862 C C . ALA A 1 237 ? -2.573 -3.538 -10.500 1.00 92.19 237 ALA A C 1
ATOM 1864 O O . ALA A 1 237 ? -2.182 -2.957 -11.515 1.00 92.19 237 ALA A O 1
ATOM 1865 N N . CYS A 1 238 ? -3.033 -4.792 -10.563 1.00 93.81 238 CYS A N 1
ATOM 1866 C CA . CYS A 1 238 ? -3.050 -5.587 -11.788 1.00 93.81 238 CYS A CA 1
ATOM 1867 C C . CYS A 1 238 ? -4.340 -5.357 -12.592 1.00 93.81 238 CYS A C 1
ATOM 1869 O O . CYS A 1 238 ? -5.314 -6.091 -12.438 1.00 93.81 238 CYS A O 1
ATOM 1871 N N . LYS A 1 239 ? -4.321 -4.375 -13.506 1.00 92.44 239 LYS A N 1
ATOM 1872 C CA . LYS A 1 239 ? -5.457 -4.056 -14.399 1.00 92.44 239 LYS A CA 1
ATOM 1873 C C . LYS A 1 239 ? -5.972 -5.262 -15.201 1.00 92.44 239 LYS A C 1
ATOM 1875 O O . LYS A 1 239 ? -7.170 -5.381 -15.430 1.00 92.44 239 LYS A O 1
ATOM 1880 N N . ASP A 1 240 ? -5.076 -6.181 -15.558 1.00 93.81 240 ASP A N 1
ATOM 1881 C CA . ASP A 1 240 ? -5.378 -7.393 -16.330 1.00 93.81 240 ASP A CA 1
ATOM 1882 C C . ASP A 1 240 ? -5.910 -8.565 -15.471 1.00 93.81 240 ASP A C 1
ATOM 1884 O O . ASP A 1 240 ? -6.165 -9.653 -15.988 1.00 93.81 240 ASP A O 1
ATOM 1888 N N . ASN A 1 241 ? -6.057 -8.381 -14.150 1.00 92.25 241 ASN A N 1
ATOM 1889 C CA . ASN A 1 241 ? -6.566 -9.383 -13.200 1.00 92.25 241 ASN A CA 1
ATOM 1890 C C . ASN A 1 241 ? -5.834 -10.749 -13.267 1.00 92.25 241 ASN A C 1
ATOM 1892 O O . ASN A 1 241 ? -6.424 -11.829 -13.134 1.00 92.25 241 ASN A O 1
ATOM 1896 N N . LEU A 1 242 ? -4.514 -10.709 -13.483 1.00 94.88 242 LEU A N 1
ATOM 1897 C CA . LEU A 1 242 ? -3.661 -11.897 -13.639 1.00 94.88 242 LEU A CA 1
ATOM 1898 C C . LEU A 1 242 ? -3.157 -12.477 -12.313 1.00 94.88 242 LEU A C 1
ATOM 1900 O O . LEU A 1 242 ? -2.664 -13.605 -12.303 1.00 94.88 242 LEU A O 1
ATOM 1904 N N . ILE A 1 243 ? -3.271 -11.723 -11.217 1.00 94.56 243 ILE A N 1
ATOM 1905 C CA . ILE A 1 243 ? -2.798 -12.105 -9.883 1.00 94.56 243 ILE A CA 1
ATOM 1906 C C . ILE A 1 243 ? -3.978 -12.602 -9.050 1.00 94.56 243 ILE A C 1
ATOM 1908 O O . ILE A 1 243 ? -4.970 -11.900 -8.875 1.00 94.56 243 ILE A O 1
ATOM 1912 N N . SER A 1 244 ? -3.865 -13.810 -8.506 1.00 92.75 244 SER A N 1
ATOM 1913 C CA . SER A 1 244 ? -4.835 -14.401 -7.580 1.00 92.75 244 SER A CA 1
ATOM 1914 C C . SER A 1 244 ? -4.171 -14.652 -6.229 1.00 92.75 244 SER A C 1
ATOM 1916 O O . SER A 1 244 ? -3.038 -15.121 -6.170 1.00 92.75 244 SER A O 1
ATOM 1918 N N . ILE A 1 245 ? -4.870 -14.329 -5.139 1.00 90.44 245 ILE A N 1
ATOM 1919 C CA . ILE A 1 245 ? -4.386 -14.513 -3.764 1.00 90.44 245 ILE A CA 1
ATOM 1920 C C . ILE A 1 245 ? -5.434 -15.308 -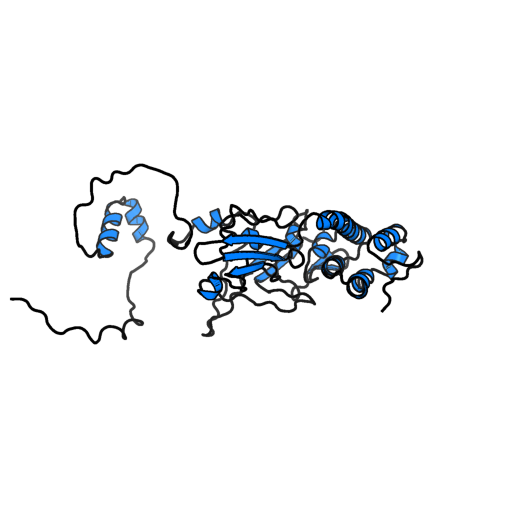2.993 1.00 90.44 245 ILE A C 1
ATOM 1922 O O . ILE A 1 245 ? -6.599 -14.910 -2.937 1.00 90.44 245 ILE A O 1
ATOM 1926 N N . ARG A 1 246 ? -5.010 -16.411 -2.375 1.00 87.56 246 ARG A N 1
ATOM 1927 C CA . ARG A 1 246 ? -5.793 -17.187 -1.409 1.00 87.56 246 ARG A CA 1
ATOM 1928 C C . ARG A 1 246 ? -5.165 -16.979 -0.041 1.00 87.56 246 ARG A C 1
ATOM 1930 O O . ARG A 1 246 ? -3.966 -17.183 0.105 1.00 87.56 246 ARG A O 1
ATOM 1937 N N . ARG A 1 247 ? -5.961 -16.583 0.950 1.00 86.75 247 ARG A N 1
ATOM 1938 C CA . ARG A 1 247 ? -5.483 -16.270 2.302 1.00 86.75 247 ARG A CA 1
ATOM 1939 C C . ARG A 1 247 ? -6.373 -16.879 3.375 1.00 86.75 247 ARG A C 1
ATOM 1941 O O . ARG A 1 247 ? -7.589 -16.924 3.212 1.00 86.75 247 ARG A O 1
ATOM 1948 N N . GLN A 1 248 ? -5.752 -17.294 4.470 1.00 78.00 248 GLN A N 1
ATOM 1949 C CA . GLN A 1 248 ? -6.375 -17.634 5.746 1.00 78.00 248 GLN A CA 1
ATOM 1950 C C . GLN A 1 248 ? -5.715 -16.766 6.821 1.00 78.00 248 GLN A C 1
ATOM 1952 O O . GLN A 1 248 ? -4.516 -16.500 6.740 1.00 78.00 248 GLN A O 1
ATOM 1957 N N . ILE A 1 249 ? -6.481 -16.296 7.805 1.00 76.50 249 ILE A N 1
ATOM 1958 C CA . ILE A 1 249 ? -5.954 -15.430 8.869 1.00 76.50 249 ILE A CA 1
ATOM 1959 C C . ILE A 1 249 ? -5.110 -16.262 9.841 1.00 76.50 249 ILE A C 1
ATOM 1961 O O . ILE A 1 249 ? -5.554 -17.315 10.302 1.00 76.50 249 ILE A O 1
ATOM 1965 N N . ILE A 1 250 ? -3.920 -15.763 10.186 1.00 69.06 250 ILE A N 1
ATOM 1966 C CA . ILE A 1 250 ? -3.119 -16.306 11.285 1.00 69.06 250 ILE A CA 1
ATOM 1967 C C . ILE A 1 250 ? -3.699 -15.796 12.602 1.00 69.06 250 ILE A C 1
ATOM 1969 O O . ILE A 1 250 ? -3.681 -14.598 12.883 1.00 69.06 250 ILE A O 1
ATOM 1973 N N . LEU A 1 251 ? -4.179 -16.723 13.425 1.00 60.50 251 LEU A N 1
ATOM 1974 C CA . LEU A 1 251 ? -4.527 -16.468 14.817 1.00 60.50 251 LEU A CA 1
ATOM 1975 C C . LEU A 1 251 ? -3.364 -16.967 15.675 1.00 60.50 251 LEU A C 1
ATOM 1977 O O . LEU A 1 251 ? -3.012 -18.143 15.600 1.00 60.50 251 LEU A O 1
ATOM 1981 N N . LYS A 1 252 ? -2.754 -16.095 16.484 1.00 54.84 252 LYS A N 1
ATOM 1982 C CA . LYS A 1 252 ? -1.798 -16.546 17.503 1.00 54.84 252 LYS A CA 1
ATOM 1983 C C . LYS A 1 252 ? -2.575 -17.259 18.611 1.00 54.84 252 LYS A C 1
ATOM 1985 O O . LYS A 1 252 ? -3.639 -16.786 19.017 1.00 54.84 252 LYS A O 1
ATOM 1990 N N . ALA A 1 253 ? -2.029 -18.370 19.102 1.00 44.56 253 ALA A N 1
ATOM 1991 C CA . ALA A 1 253 ? -2.604 -19.111 20.219 1.00 44.56 253 ALA A CA 1
ATOM 1992 C C . ALA A 1 253 ? -2.808 -18.216 21.460 1.00 44.56 253 ALA A C 1
ATOM 1994 O O . ALA A 1 253 ? -2.155 -17.179 21.652 1.00 44.56 253 ALA A O 1
ATOM 1995 N N . ASP A 1 254 ? -3.739 -18.629 22.316 1.00 46.19 254 ASP A N 1
ATOM 1996 C CA . ASP A 1 254 ? -3.918 -18.046 23.642 1.00 46.19 254 ASP A CA 1
ATOM 1997 C C . ASP A 1 254 ? -2.697 -18.316 24.551 1.00 46.19 254 ASP A C 1
ATOM 1999 O O . ASP A 1 254 ? -1.712 -18.946 24.162 1.00 46.19 254 ASP A O 1
ATOM 2003 N N . ARG A 1 255 ? -2.727 -17.810 25.793 1.00 46.69 255 ARG A N 1
ATOM 2004 C CA . ARG A 1 255 ? -1.657 -18.090 26.776 1.00 46.69 255 ARG A CA 1
ATOM 2005 C C . ARG A 1 255 ? -1.603 -19.564 27.212 1.00 46.69 255 ARG A C 1
ATOM 2007 O O . ARG A 1 255 ? -0.701 -19.913 27.963 1.00 46.69 255 ARG A O 1
ATOM 2014 N N . GLU A 1 256 ? -2.538 -20.398 26.765 1.00 51.84 256 GLU A N 1
ATOM 2015 C CA . GLU A 1 256 ? -2.664 -21.812 27.130 1.00 51.84 256 GLU A CA 1
ATOM 2016 C C . GLU A 1 256 ? -2.128 -22.738 26.023 1.00 51.84 256 GLU A C 1
ATOM 2018 O O . GLU A 1 256 ? -2.266 -23.956 26.112 1.00 51.84 256 GLU A O 1
ATOM 2023 N N . GLY A 1 257 ? -1.499 -22.176 24.981 1.00 39.66 257 GLY A N 1
ATOM 2024 C CA . GLY A 1 257 ? -0.792 -22.937 23.949 1.00 39.66 257 GLY A CA 1
ATOM 2025 C C . GLY A 1 257 ? -1.702 -23.699 22.985 1.00 39.66 257 GLY A C 1
ATOM 2026 O O . GLY A 1 257 ? -1.222 -24.549 22.238 1.00 39.66 257 GLY A O 1
ATOM 2027 N N . ARG A 1 258 ? -3.011 -23.415 22.970 1.00 42.31 258 ARG A N 1
ATOM 2028 C CA . ARG A 1 258 ? -3.951 -24.104 22.079 1.00 42.31 258 ARG A CA 1
ATOM 2029 C C . ARG A 1 258 ? -3.942 -23.476 20.688 1.00 42.31 258 ARG A C 1
ATOM 2031 O O . ARG A 1 258 ? -4.654 -22.510 20.413 1.00 42.31 258 ARG A O 1
ATOM 2038 N N . GLU A 1 259 ? -3.154 -24.061 19.787 1.00 37.78 259 GLU A N 1
ATOM 2039 C CA . GLU A 1 259 ? -3.223 -23.776 18.352 1.00 37.78 259 GLU A CA 1
ATOM 2040 C C . GLU A 1 259 ? -4.612 -24.126 17.794 1.00 37.78 259 GLU A C 1
ATOM 2042 O O . GLU A 1 259 ? -4.931 -25.280 17.504 1.00 37.78 259 GLU A O 1
ATOM 2047 N N . ARG A 1 260 ? -5.461 -23.112 17.602 1.00 40.44 260 ARG A N 1
ATOM 2048 C CA . ARG A 1 260 ? -6.676 -23.247 16.791 1.00 40.44 260 ARG A CA 1
ATOM 2049 C C . ARG A 1 260 ? -6.344 -22.999 15.325 1.00 40.44 260 ARG A C 1
ATOM 2051 O O . ARG A 1 260 ? -6.368 -21.868 14.844 1.00 40.44 260 ARG A O 1
ATOM 2058 N N . LEU A 1 261 ? -6.057 -24.094 14.628 1.00 39.25 261 LEU A N 1
ATOM 2059 C CA . LEU A 1 261 ? -5.826 -24.138 13.188 1.00 39.25 261 LEU A CA 1
ATOM 2060 C C . LEU A 1 261 ? -7.000 -23.521 12.400 1.00 39.25 261 LEU A C 1
ATOM 2062 O O . LEU A 1 261 ? -8.105 -24.057 12.368 1.00 39.25 261 LEU A O 1
ATOM 2066 N N . SER A 1 262 ? -6.712 -22.408 11.721 1.00 36.56 262 SER A N 1
ATOM 2067 C CA . SER A 1 262 ? -7.490 -21.764 10.649 1.00 36.56 262 SER A CA 1
ATOM 2068 C C . SER A 1 262 ? -8.984 -21.471 10.896 1.00 36.56 262 SER A C 1
ATOM 2070 O O . SER A 1 262 ? -9.850 -22.334 10.751 1.00 36.56 262 SER A O 1
ATOM 2072 N N . PHE A 1 263 ? -9.329 -20.184 11.021 1.00 37.66 263 PHE A N 1
ATOM 2073 C CA . PHE A 1 263 ? -10.622 -19.721 10.506 1.00 37.66 263 PHE A CA 1
ATOM 2074 C C . PHE A 1 263 ? -10.544 -19.747 8.971 1.00 37.66 263 PHE A C 1
ATOM 2076 O O . PHE A 1 263 ? -9.897 -18.898 8.352 1.00 37.66 263 PHE A O 1
ATOM 2083 N N . ARG A 1 264 ? -11.159 -20.753 8.337 1.00 35.22 264 ARG A N 1
ATOM 2084 C CA . ARG A 1 264 ? -11.078 -20.990 6.882 1.00 35.22 264 ARG A CA 1
ATOM 2085 C C . ARG A 1 264 ? -12.012 -20.069 6.082 1.00 35.22 264 ARG A C 1
ATOM 2087 O O . ARG A 1 264 ? -12.768 -20.520 5.225 1.00 35.22 264 ARG A O 1
ATOM 2094 N N . GLN A 1 265 ? -11.968 -18.768 6.359 1.00 40.19 265 GLN A N 1
ATOM 2095 C CA . GLN A 1 265 ? -12.752 -17.782 5.624 1.00 40.19 265 GLN A CA 1
ATOM 2096 C C . GLN A 1 265 ? -12.044 -17.453 4.306 1.00 40.19 265 GLN A C 1
ATOM 2098 O O . GLN A 1 265 ? -11.035 -16.750 4.284 1.00 40.19 265 GLN A O 1
ATOM 2103 N N . SER A 1 266 ? -12.573 -17.973 3.195 1.00 38.19 266 SER A N 1
ATOM 2104 C CA . SER A 1 266 ? -12.110 -17.588 1.859 1.00 38.19 266 SER A CA 1
ATOM 2105 C C . SER A 1 266 ? -12.498 -16.136 1.587 1.00 38.19 266 SER A C 1
ATOM 2107 O O . SER A 1 266 ? -13.573 -15.857 1.059 1.00 38.19 266 SER A O 1
ATOM 2109 N N . LEU A 1 267 ? -11.590 -15.212 1.914 1.00 45.25 267 LEU A N 1
ATOM 2110 C CA . LEU A 1 267 ? -11.618 -13.808 1.486 1.00 45.25 267 LEU A CA 1
ATOM 2111 C C . LEU A 1 267 ? -11.234 -13.683 -0.005 1.00 45.25 267 LEU A C 1
ATOM 2113 O O . LEU A 1 267 ? -10.425 -12.832 -0.388 1.00 45.25 267 LEU A O 1
ATOM 2117 N N . THR A 1 268 ? -11.769 -14.591 -0.823 1.00 37.72 268 THR A N 1
ATOM 2118 C CA . THR A 1 268 ? -11.674 -14.588 -2.279 1.00 37.72 268 THR A CA 1
ATOM 2119 C C . THR A 1 268 ? -12.878 -13.851 -2.844 1.00 37.72 268 THR A C 1
ATOM 2121 O O . THR A 1 268 ? -14.016 -14.071 -2.415 1.00 37.72 268 THR A O 1
ATOM 2124 N N . ASP A 1 269 ? -12.576 -13.019 -3.839 1.00 40.16 269 ASP A N 1
ATOM 2125 C CA . ASP A 1 269 ? -13.502 -12.217 -4.636 1.00 40.16 269 ASP A CA 1
ATOM 2126 C C . ASP A 1 269 ? -14.145 -11.058 -3.860 1.00 40.16 269 ASP A C 1
ATOM 2128 O O . ASP A 1 269 ? -14.695 -11.227 -2.775 1.00 40.16 269 ASP A O 1
ATOM 2132 N N . GLY A 1 270 ? -14.046 -9.850 -4.425 1.00 41.12 270 GLY A N 1
ATOM 2133 C CA . GLY A 1 270 ? -14.495 -8.589 -3.822 1.00 41.12 270 GLY A CA 1
ATOM 2134 C C . GLY A 1 270 ? -16.013 -8.406 -3.805 1.00 41.12 270 GLY A C 1
ATOM 2135 O O . GLY A 1 270 ? -16.501 -7.361 -4.214 1.00 41.12 270 GLY A O 1
ATOM 2136 N N . LYS A 1 271 ? -16.755 -9.425 -3.363 1.00 33.81 271 LYS A N 1
ATOM 2137 C CA . LYS A 1 271 ? -18.161 -9.298 -2.972 1.00 33.81 271 LYS A CA 1
ATOM 2138 C C . LYS A 1 271 ? -18.221 -8.957 -1.486 1.00 33.81 271 LYS A C 1
ATOM 2140 O O . LYS A 1 271 ? -17.538 -9.599 -0.687 1.00 33.81 271 LYS A O 1
ATOM 2145 N N . ASN A 1 272 ? -19.027 -7.962 -1.123 1.00 33.97 272 ASN A N 1
ATOM 2146 C CA . ASN A 1 272 ? -19.153 -7.478 0.252 1.00 33.97 272 ASN A CA 1
ATOM 2147 C C . ASN A 1 272 ? -19.528 -8.643 1.190 1.00 33.97 272 ASN A C 1
ATOM 2149 O O . ASN A 1 272 ? -20.360 -9.488 0.853 1.00 33.97 272 ASN A O 1
ATOM 2153 N N . ASN A 1 273 ? -18.934 -8.686 2.388 1.00 42.12 273 ASN A N 1
ATOM 2154 C CA . ASN A 1 273 ? -19.105 -9.804 3.332 1.00 42.12 273 ASN A CA 1
ATOM 2155 C C . ASN A 1 273 ? -20.564 -10.017 3.808 1.00 42.12 273 ASN A C 1
ATOM 2157 O O . ASN A 1 273 ? -20.875 -11.077 4.351 1.00 42.12 273 ASN A O 1
ATOM 2161 N N . LEU A 1 274 ? -21.460 -9.054 3.561 1.00 39.38 274 LEU A N 1
ATOM 2162 C CA . LEU A 1 274 ? -22.881 -9.082 3.927 1.00 39.38 274 LEU A CA 1
ATOM 2163 C C . LEU A 1 274 ? -23.664 -10.286 3.373 1.00 39.38 274 LEU A C 1
ATOM 2165 O O . LEU A 1 274 ? -24.504 -10.826 4.089 1.00 39.38 274 LEU A O 1
ATOM 2169 N N . GLU A 1 275 ? -23.397 -10.748 2.146 1.00 34.19 275 GLU A N 1
ATOM 2170 C CA . GLU A 1 275 ? -24.140 -11.891 1.577 1.00 34.19 275 GLU A CA 1
ATOM 2171 C C . GLU A 1 275 ? -23.665 -13.242 2.133 1.00 34.19 275 GLU A C 1
ATOM 2173 O O . GLU A 1 275 ? -24.476 -14.131 2.379 1.00 34.19 275 GLU A O 1
ATOM 2178 N N . LYS A 1 276 ? -22.357 -13.401 2.386 1.00 32.97 276 LYS A N 1
ATOM 2179 C CA . LYS A 1 276 ? -21.782 -14.662 2.894 1.00 32.97 276 LYS A CA 1
ATOM 2180 C C . LYS A 1 276 ? -21.919 -14.830 4.413 1.00 32.97 276 LYS A C 1
ATOM 2182 O O . LYS A 1 276 ? -21.883 -15.960 4.885 1.00 32.97 276 LYS A O 1
ATOM 2187 N N . MET A 1 277 ? -22.076 -13.745 5.179 1.00 32.41 277 MET A N 1
ATOM 2188 C CA . MET A 1 277 ? -22.282 -13.809 6.637 1.00 32.41 277 MET A CA 1
ATOM 2189 C C . MET A 1 277 ? -23.743 -14.046 7.051 1.00 32.41 277 MET A C 1
ATOM 2191 O O . MET A 1 277 ? -23.982 -14.466 8.175 1.00 32.41 277 MET A O 1
ATOM 2195 N N . ARG A 1 278 ? -24.720 -13.821 6.162 1.00 33.66 278 ARG A N 1
ATOM 2196 C CA . ARG A 1 278 ? -26.149 -14.071 6.441 1.00 33.66 278 ARG A CA 1
ATOM 2197 C C . ARG A 1 278 ? -26.561 -15.546 6.385 1.00 33.66 278 ARG A C 1
ATOM 2199 O O . ARG A 1 278 ? -27.662 -15.869 6.811 1.00 33.66 278 ARG A O 1
ATOM 2206 N N . GLY A 1 279 ? -25.713 -16.413 5.832 1.00 30.27 279 GLY A N 1
ATOM 2207 C CA . GLY A 1 279 ? -26.060 -17.808 5.557 1.00 30.27 279 GLY A CA 1
ATOM 2208 C C . GLY A 1 279 ? -25.959 -18.759 6.747 1.00 30.27 279 GLY A C 1
ATOM 2209 O O . GLY A 1 279 ? -26.482 -19.863 6.650 1.00 30.27 279 GLY A O 1
ATOM 2210 N N . ASP A 1 280 ? -25.285 -18.381 7.840 1.00 32.50 280 ASP A N 1
ATOM 2211 C CA . ASP A 1 280 ? -25.128 -19.283 8.979 1.00 32.50 280 ASP A CA 1
ATOM 2212 C C . ASP A 1 280 ? -24.798 -18.550 10.291 1.00 32.50 280 ASP A C 1
ATOM 2214 O O . ASP A 1 280 ? -23.950 -17.657 10.325 1.00 32.50 280 ASP A O 1
ATOM 2218 N N . ARG A 1 281 ? -25.402 -19.033 11.384 1.00 30.70 281 ARG A N 1
ATOM 2219 C CA . ARG A 1 281 ? -25.316 -18.574 12.789 1.00 30.70 281 ARG A CA 1
ATOM 2220 C C . ARG A 1 281 ? -26.123 -17.335 13.184 1.00 30.70 281 ARG A C 1
ATOM 2222 O O . ARG A 1 281 ? -25.808 -16.188 12.882 1.00 30.70 281 ARG A O 1
ATOM 2229 N N . SER A 1 282 ? -27.044 -17.618 14.097 1.00 30.28 282 SER A N 1
ATOM 2230 C CA . SER A 1 282 ? -27.606 -16.743 15.123 1.00 30.28 282 SER A CA 1
ATOM 2231 C C . SER A 1 282 ? -26.535 -16.048 15.990 1.00 30.28 282 SER A C 1
ATOM 2233 O O . SER A 1 282 ? -26.330 -16.406 17.153 1.00 30.28 282 SER A O 1
ATOM 2235 N N . PHE A 1 283 ? -25.854 -15.036 15.453 1.00 27.31 283 PHE A N 1
ATOM 2236 C CA . PHE A 1 283 ? -25.111 -14.074 16.265 1.00 27.31 283 PHE A CA 1
ATOM 2237 C C . PHE A 1 283 ? -26.063 -12.941 16.652 1.00 27.31 283 PHE A C 1
ATOM 2239 O O . PHE A 1 283 ? -26.453 -12.130 15.818 1.00 27.31 283 PHE A O 1
ATOM 2246 N N . SER A 1 284 ? -26.509 -12.935 17.908 1.00 32.09 284 SER A N 1
ATOM 2247 C CA . SER A 1 284 ? -27.526 -11.992 18.384 1.00 32.09 284 SER A CA 1
ATOM 2248 C C . SER A 1 284 ? -27.139 -10.526 18.159 1.00 32.09 284 SER A C 1
ATOM 2250 O O . SER A 1 284 ? -25.993 -10.150 18.407 1.00 32.09 284 SER A O 1
ATOM 2252 N N . GLU A 1 285 ? -28.121 -9.695 17.802 1.00 30.28 285 GLU A N 1
ATOM 2253 C CA . GLU A 1 285 ? -28.011 -8.262 17.468 1.00 30.28 285 GLU A CA 1
ATOM 2254 C C . GLU A 1 285 ? -27.702 -7.354 18.684 1.00 30.28 285 GLU A C 1
ATOM 2256 O O . GLU A 1 285 ? -28.296 -6.297 18.877 1.00 30.28 285 GLU A O 1
ATOM 2261 N N . ARG A 1 286 ? -26.787 -7.772 19.567 1.00 35.41 286 ARG A N 1
ATOM 2262 C CA . ARG A 1 286 ? -26.437 -7.081 20.818 1.00 35.41 286 ARG A CA 1
ATOM 2263 C C . ARG A 1 286 ? -24.925 -6.968 21.008 1.00 35.41 286 ARG A C 1
ATOM 2265 O O . ARG A 1 286 ? -24.372 -7.515 21.956 1.00 35.41 286 ARG A O 1
ATOM 2272 N N . ALA A 1 287 ? -24.267 -6.230 20.110 1.00 30.48 287 ALA A N 1
ATOM 2273 C CA . ALA A 1 287 ? -22.867 -5.817 20.276 1.00 30.48 287 ALA A CA 1
ATOM 2274 C C . ALA A 1 287 ? -22.483 -4.520 19.521 1.00 30.48 287 ALA A C 1
ATOM 2276 O O . ALA A 1 287 ? -21.341 -4.371 19.099 1.00 30.48 287 ALA A O 1
ATOM 2277 N N . CYS A 1 288 ? -23.395 -3.549 19.374 1.00 28.00 288 CYS A N 1
ATOM 2278 C CA . CYS A 1 288 ? -23.017 -2.181 18.994 1.00 28.00 288 CYS A CA 1
ATOM 2279 C C . CYS A 1 288 ? -23.405 -1.206 20.121 1.00 28.00 288 CYS A C 1
ATOM 2281 O O . CYS A 1 288 ? -24.596 -0.961 20.305 1.00 28.00 288 CYS A O 1
ATOM 2283 N N . PRO A 1 289 ? -22.448 -0.630 20.879 1.00 30.03 289 PRO A N 1
ATOM 2284 C CA . PRO A 1 289 ? -22.764 0.262 22.005 1.00 30.03 289 PRO A CA 1
ATOM 2285 C C . PRO A 1 289 ? -23.407 1.605 21.618 1.00 30.03 289 PRO A C 1
ATOM 2287 O O . PRO A 1 289 ? -23.767 2.376 22.500 1.00 30.03 289 PRO A O 1
ATOM 2290 N N . TRP A 1 290 ? -23.518 1.902 20.318 1.00 32.56 290 TRP A N 1
ATOM 2291 C CA . TRP A 1 290 ? -23.843 3.233 19.790 1.00 32.56 290 TRP A CA 1
ATOM 2292 C C . TRP A 1 290 ? -25.107 3.288 18.919 1.00 32.56 290 TRP A C 1
ATOM 2294 O O . TRP A 1 290 ? -25.454 4.357 18.428 1.00 32.56 290 TRP A O 1
ATOM 2304 N N . SER A 1 291 ? -25.820 2.173 18.721 1.00 28.06 291 SER A N 1
ATOM 2305 C CA . SER A 1 291 ? -27.083 2.158 17.968 1.00 28.06 291 SER A CA 1
ATOM 2306 C C . SER A 1 291 ? -28.296 2.268 18.897 1.00 28.06 291 SER A C 1
ATOM 2308 O O . SER A 1 291 ? -28.965 1.275 19.181 1.00 28.06 291 SER A O 1
ATOM 2310 N N . ALA A 1 292 ? -28.586 3.487 19.349 1.00 29.50 292 ALA A N 1
ATOM 2311 C CA . ALA A 1 292 ? -29.861 3.844 19.963 1.00 29.50 292 ALA A CA 1
ATOM 2312 C C . ALA A 1 292 ? -30.389 5.143 19.333 1.00 29.50 292 ALA A C 1
ATOM 2314 O O . ALA A 1 292 ? -29.661 6.132 19.269 1.00 29.50 292 ALA A O 1
ATOM 2315 N N . SER A 1 293 ? -31.667 5.133 18.929 1.00 28.58 293 SER A N 1
ATOM 2316 C CA . SER A 1 293 ? -32.376 6.162 18.137 1.00 28.58 293 SER A CA 1
ATOM 2317 C C . SER A 1 293 ? -31.877 6.311 16.677 1.00 28.58 293 SER A C 1
ATOM 2319 O O . SER A 1 293 ? -30.683 6.226 16.424 1.00 28.58 293 SER A O 1
ATOM 2321 N N . SER A 1 294 ? -32.733 6.482 15.661 1.00 25.36 294 SER A N 1
ATOM 2322 C CA . SER A 1 294 ? -34.178 6.797 15.639 1.00 25.36 294 SER A CA 1
ATOM 2323 C C . SER A 1 294 ? -34.889 6.264 14.370 1.00 25.36 294 SER A C 1
ATOM 2325 O O . SER A 1 294 ? -34.234 5.692 13.504 1.00 25.36 294 SER A O 1
ATOM 2327 N N . VAL A 1 295 ? -36.213 6.533 14.277 1.00 23.97 295 VAL A N 1
ATOM 2328 C CA . VAL A 1 295 ? -37.184 6.147 13.212 1.00 23.97 295 VAL A CA 1
ATOM 2329 C C . VAL A 1 295 ? -37.657 4.676 13.330 1.00 23.97 295 VAL A C 1
ATOM 2331 O O . VAL A 1 295 ? -36.826 3.781 13.399 1.00 23.97 295 VAL A O 1
ATOM 2334 N N . SER A 1 296 ? -38.957 4.330 13.394 1.00 25.39 296 SER A N 1
ATOM 2335 C CA . SER A 1 296 ? -40.197 5.135 13.532 1.00 25.39 296 SER A CA 1
ATOM 2336 C C . SER A 1 296 ? -41.394 4.329 14.090 1.00 25.39 296 SER A C 1
ATOM 2338 O O . SER A 1 296 ? -41.673 3.254 13.580 1.00 25.39 296 SER A O 1
ATOM 2340 N N . GLU A 1 297 ? -42.130 4.944 15.028 1.00 28.00 297 GLU A N 1
ATOM 2341 C CA . GLU A 1 297 ? -43.606 4.957 15.205 1.00 28.00 297 GLU A CA 1
ATOM 2342 C C . GLU A 1 297 ? -44.471 3.674 15.352 1.00 28.00 297 GLU A C 1
ATOM 2344 O O . GLU A 1 297 ? -44.216 2.617 14.797 1.00 28.00 297 GLU A O 1
ATOM 2349 N N . HIS A 1 298 ? -45.592 3.854 16.073 1.00 27.14 298 HIS A N 1
ATOM 2350 C CA . HIS A 1 298 ? -46.733 2.939 16.250 1.00 27.14 298 HIS A CA 1
ATOM 2351 C C . HIS A 1 298 ? -46.468 1.564 16.902 1.00 27.14 298 HIS A C 1
ATOM 2353 O O . HIS A 1 298 ? -46.386 0.550 16.221 1.00 27.14 298 HIS A O 1
ATOM 2359 N N . PHE A 1 299 ? -46.554 1.500 18.240 1.00 25.00 299 PHE A N 1
ATOM 2360 C CA . PHE A 1 299 ? -47.445 0.528 18.902 1.00 25.00 299 PHE A CA 1
ATOM 2361 C C . PHE A 1 299 ? -47.885 1.023 20.295 1.00 25.00 299 PHE A C 1
ATOM 2363 O O . PHE A 1 299 ? -47.159 1.754 20.971 1.00 25.00 299 PHE A O 1
ATOM 2370 N N . ASP A 1 300 ? -49.115 0.681 20.680 1.00 26.77 300 ASP A N 1
ATOM 2371 C CA . ASP A 1 300 ? -49.866 1.294 21.787 1.00 26.77 300 ASP A CA 1
ATOM 2372 C C . ASP A 1 300 ? -49.373 0.876 23.195 1.00 26.77 300 ASP A C 1
ATOM 2374 O O . ASP A 1 300 ? -49.017 -0.277 23.439 1.00 26.77 300 ASP A O 1
ATOM 2378 N N . LYS A 1 301 ? -49.394 1.818 24.148 1.00 28.59 301 LYS A N 1
ATOM 2379 C CA . LYS A 1 301 ? -48.931 1.661 25.543 1.00 28.59 301 LYS A CA 1
ATOM 2380 C C . LYS A 1 301 ? -50.015 1.144 26.507 1.00 28.59 301 LYS A C 1
ATOM 2382 O O . LYS A 1 301 ? -49.834 1.212 27.719 1.00 28.59 301 LYS A O 1
ATOM 2387 N N . SER A 1 302 ? -51.138 0.635 26.000 1.00 26.88 302 SER A N 1
ATOM 2388 C CA . SER A 1 302 ? -52.335 0.317 26.798 1.00 26.88 302 SER A CA 1
ATOM 2389 C C . SER A 1 302 ? -52.401 -1.098 27.404 1.00 26.88 302 SER A C 1
ATOM 2391 O O . SER A 1 302 ? -53.358 -1.400 28.119 1.00 26.88 302 SER A O 1
ATOM 2393 N N . LYS A 1 303 ? -51.418 -1.985 27.160 1.00 30.44 303 LYS A N 1
ATOM 2394 C CA . LYS A 1 303 ? -51.427 -3.373 27.677 1.00 30.44 303 LYS A CA 1
ATOM 2395 C C . LYS A 1 303 ? -50.071 -3.860 28.197 1.00 30.44 303 LYS A C 1
ATOM 2397 O O . LYS A 1 303 ? -49.333 -4.543 27.495 1.00 30.44 303 LYS A O 1
ATOM 2402 N N . ALA A 1 304 ? -49.811 -3.598 29.475 1.00 25.38 304 ALA A N 1
ATOM 2403 C CA . ALA A 1 304 ? -48.846 -4.343 30.282 1.00 25.38 304 ALA A CA 1
ATOM 2404 C C . ALA A 1 304 ? -49.441 -4.560 31.683 1.00 25.38 304 ALA A C 1
ATOM 2406 O O . ALA A 1 304 ? -49.263 -3.745 32.584 1.00 25.38 304 ALA A O 1
ATOM 2407 N N . VAL A 1 305 ? -50.215 -5.640 31.825 1.00 26.14 305 VAL A N 1
ATOM 2408 C CA . VAL A 1 305 ? -50.673 -6.140 33.130 1.00 26.14 305 VAL A CA 1
ATOM 2409 C C . VAL A 1 305 ? -49.474 -6.744 33.864 1.00 26.14 305 VAL A C 1
ATOM 2411 O O . VAL A 1 305 ? -48.563 -7.278 33.231 1.00 26.14 305 VAL A O 1
ATOM 2414 N N . GLU A 1 306 ? -49.475 -6.633 35.189 1.00 30.08 306 GLU A N 1
ATOM 2415 C CA . GLU A 1 306 ? -48.482 -7.245 36.068 1.00 30.08 306 GLU A CA 1
ATOM 2416 C C . GLU A 1 306 ? -48.354 -8.752 35.809 1.00 30.08 306 GLU A C 1
ATOM 2418 O O . GLU A 1 306 ? -49.360 -9.458 35.824 1.00 30.08 306 GLU A O 1
ATOM 2423 N N . ASP A 1 307 ? -47.127 -9.267 35.694 1.00 25.09 307 ASP A N 1
ATOM 2424 C CA . ASP A 1 307 ? -46.852 -10.596 36.240 1.00 25.09 307 ASP A CA 1
ATOM 2425 C C . ASP A 1 307 ? -45.380 -10.776 36.642 1.00 25.09 307 ASP A C 1
ATOM 2427 O O . ASP A 1 307 ? -44.458 -10.311 35.966 1.00 25.09 307 ASP A O 1
ATOM 2431 N N . ARG A 1 308 ? -45.158 -11.469 37.764 1.00 29.52 308 ARG A N 1
ATOM 2432 C CA . ARG A 1 308 ? -43.830 -11.885 38.237 1.00 29.52 308 ARG A CA 1
ATOM 2433 C C . ARG A 1 308 ? -43.706 -13.387 37.995 1.00 29.52 308 ARG A C 1
ATOM 2435 O O . ARG A 1 308 ? -44.137 -14.174 38.831 1.00 29.52 308 ARG A O 1
ATOM 2442 N N . GLY A 1 309 ? -43.094 -13.790 36.883 1.00 26.09 309 GLY A N 1
ATOM 2443 C CA . GLY A 1 309 ? -42.981 -15.205 36.516 1.00 26.09 309 GLY A CA 1
ATOM 2444 C C . GLY A 1 309 ? -41.634 -15.570 35.901 1.00 26.09 309 GLY A C 1
ATOM 2445 O O . GLY A 1 309 ? -41.213 -14.984 34.905 1.00 26.09 309 GLY A O 1
ATOM 2446 N N . GLU A 1 310 ? -40.966 -16.567 36.479 1.00 30.84 310 GLU A N 1
ATOM 2447 C CA . GLU A 1 310 ? -39.738 -17.158 35.942 1.00 30.84 310 GLU A CA 1
ATOM 2448 C C . GLU A 1 310 ? -40.025 -17.879 34.612 1.00 30.84 310 GLU A C 1
ATOM 2450 O O . GLU A 1 310 ? -40.766 -18.863 34.561 1.00 30.84 310 GLU A O 1
ATOM 2455 N N . LEU A 1 311 ? -39.417 -17.421 33.514 1.00 27.25 311 LEU A N 1
ATOM 2456 C CA . LEU A 1 311 ? -39.556 -18.064 32.206 1.00 27.25 311 LEU A CA 1
ATOM 2457 C C . LEU A 1 311 ? -38.494 -19.151 32.001 1.00 27.25 311 LEU A C 1
ATOM 2459 O O . LEU A 1 311 ? -37.383 -18.896 31.537 1.00 27.25 311 LEU A O 1
ATOM 2463 N N . SER A 1 312 ? -38.876 -20.395 32.302 1.00 31.48 312 SER A N 1
ATOM 2464 C CA . SER A 1 312 ? -38.126 -21.584 31.883 1.00 31.48 312 SER A CA 1
ATOM 2465 C C . SER A 1 312 ? -38.066 -21.683 30.353 1.00 31.48 312 SER A C 1
ATOM 2467 O O . SER A 1 312 ? -39.099 -21.765 29.680 1.00 31.48 312 SER A O 1
ATOM 2469 N N . TRP A 1 313 ? -36.848 -21.770 29.809 1.00 27.06 313 TRP A N 1
ATOM 2470 C CA . TRP A 1 313 ? -36.574 -21.888 28.369 1.00 27.06 313 TRP A CA 1
ATOM 2471 C C . TRP A 1 313 ? -37.251 -23.097 27.694 1.00 27.06 313 TRP A C 1
ATOM 2473 O O . TRP A 1 313 ? -37.507 -23.068 26.489 1.00 27.06 313 TRP A O 1
ATOM 2483 N N . SER A 1 314 ? -37.618 -24.132 28.456 1.00 30.83 314 SER A N 1
ATOM 2484 C CA . SER A 1 314 ? -38.293 -25.333 27.943 1.00 30.83 314 SER A CA 1
ATOM 2485 C C . SER A 1 314 ? -39.712 -25.091 27.401 1.00 30.83 314 SER A C 1
ATOM 2487 O O . SER A 1 314 ? -40.162 -25.834 26.527 1.00 30.83 314 SER A O 1
ATOM 2489 N N . ASN A 1 315 ? -40.425 -24.058 27.863 1.00 32.94 315 ASN A N 1
ATOM 2490 C CA . ASN A 1 315 ? -41.821 -23.820 27.463 1.00 32.94 315 ASN A CA 1
ATOM 2491 C C . ASN A 1 315 ? -41.966 -22.964 26.193 1.00 32.94 315 ASN A C 1
ATOM 2493 O O . ASN A 1 315 ? -42.977 -23.072 25.498 1.00 32.94 315 ASN A O 1
ATOM 2497 N N . ALA A 1 316 ? -40.960 -22.151 25.856 1.00 33.25 316 ALA A N 1
ATOM 2498 C CA . ALA A 1 316 ? -40.939 -21.396 24.602 1.00 33.25 316 ALA A CA 1
ATOM 2499 C C . ALA A 1 316 ? -40.667 -22.323 23.403 1.00 33.25 316 ALA A C 1
ATOM 2501 O O . ALA A 1 316 ? -41.401 -22.294 22.416 1.00 33.25 316 ALA A O 1
ATOM 2502 N N . PHE A 1 317 ? -39.677 -23.213 23.531 1.00 30.03 317 PHE A N 1
ATOM 2503 C CA . PHE A 1 317 ? -39.279 -24.155 22.480 1.00 30.03 317 PHE A CA 1
ATOM 2504 C C . PHE A 1 317 ? -40.436 -25.085 22.064 1.00 30.03 317 PHE A C 1
ATOM 2506 O O . PHE A 1 317 ? -40.775 -25.197 20.887 1.00 30.03 317 PHE A O 1
ATOM 2513 N N . ASN A 1 318 ? -41.140 -25.659 23.046 1.00 36.69 318 ASN A N 1
ATOM 2514 C CA . ASN A 1 318 ? -42.282 -26.551 22.812 1.00 36.69 318 ASN A CA 1
ATOM 2515 C C . ASN A 1 318 ? -43.527 -25.866 22.212 1.00 36.69 318 ASN A C 1
ATOM 2517 O O . ASN A 1 318 ? -44.406 -26.556 21.692 1.00 36.69 318 ASN A O 1
ATOM 2521 N N . ARG A 1 319 ? -43.631 -24.529 22.265 1.00 36.94 319 ARG A N 1
ATOM 2522 C CA . ARG A 1 319 ? -44.695 -23.786 21.565 1.00 36.94 319 ARG A CA 1
ATOM 2523 C C . ARG A 1 319 ? -44.400 -23.626 20.074 1.00 36.94 319 ARG A C 1
ATOM 2525 O O . ARG A 1 319 ? -45.328 -23.757 19.286 1.00 36.94 319 ARG A O 1
ATOM 2532 N N . VAL A 1 320 ? -43.136 -23.419 19.698 1.00 36.09 320 VAL A N 1
ATOM 2533 C CA . VAL A 1 320 ? -42.712 -23.236 18.296 1.00 36.09 320 VAL A CA 1
ATOM 2534 C C . VAL A 1 320 ? -42.815 -24.541 17.496 1.00 36.09 320 VAL A C 1
ATOM 2536 O O . VAL A 1 320 ? -43.319 -24.535 16.378 1.00 36.09 320 VAL A O 1
ATOM 2539 N N . ILE A 1 321 ? -42.447 -25.684 18.089 1.00 37.06 321 ILE A N 1
ATOM 2540 C CA . ILE A 1 321 ? -42.571 -27.007 17.441 1.00 37.06 321 ILE A CA 1
ATOM 2541 C C . ILE A 1 321 ? -44.028 -27.323 17.039 1.00 37.06 321 ILE A C 1
ATOM 2543 O O . ILE A 1 321 ? -44.273 -27.952 16.012 1.00 37.06 321 ILE A O 1
ATOM 2547 N N . ARG A 1 322 ? -45.015 -26.861 17.823 1.00 38.22 322 ARG A N 1
ATOM 2548 C CA . ARG A 1 322 ? -46.451 -27.118 17.587 1.00 38.22 322 ARG A CA 1
ATOM 2549 C C . ARG A 1 322 ? -47.089 -26.238 16.508 1.00 38.22 322 ARG A C 1
ATOM 2551 O O . ARG A 1 322 ? -48.231 -26.498 16.143 1.00 38.22 322 ARG A O 1
ATOM 2558 N N . THR A 1 323 ? -46.388 -25.214 16.026 1.00 36.19 323 THR A N 1
ATOM 2559 C CA . THR A 1 323 ? -46.840 -24.350 14.920 1.00 36.19 323 THR A CA 1
ATOM 2560 C C . THR A 1 323 ? -46.276 -24.752 13.556 1.00 36.19 323 THR A C 1
ATOM 2562 O O . THR A 1 323 ? -46.660 -24.153 12.558 1.00 36.19 323 THR A O 1
ATOM 2565 N N . LEU A 1 324 ? -45.397 -25.757 13.509 1.00 38.28 324 LEU A N 1
ATOM 2566 C CA . LEU A 1 324 ? -44.837 -26.304 12.273 1.00 38.28 324 LEU A CA 1
ATOM 2567 C C . LEU A 1 324 ? -45.780 -27.335 11.636 1.00 38.28 324 LEU A C 1
ATOM 2569 O O . LEU A 1 324 ? -46.499 -28.062 12.327 1.00 38.28 324 LEU A O 1
ATOM 2573 N N . THR A 1 325 ? -45.751 -27.413 10.310 1.00 45.94 325 THR A N 1
ATOM 2574 C CA . THR A 1 325 ? -46.444 -28.439 9.526 1.00 45.94 325 THR A CA 1
ATOM 2575 C C . THR A 1 325 ? -45.823 -29.825 9.742 1.00 45.94 325 THR A C 1
ATOM 2577 O O . THR A 1 325 ? -44.694 -29.967 10.215 1.00 45.94 325 THR A O 1
ATOM 2580 N N . ARG A 1 326 ? -46.552 -30.889 9.372 1.00 42.03 326 ARG A N 1
ATOM 2581 C CA . ARG A 1 326 ? -46.050 -32.273 9.502 1.00 42.03 326 ARG A CA 1
ATOM 2582 C C . ARG A 1 326 ? -44.802 -32.546 8.654 1.00 42.03 326 ARG A C 1
ATOM 2584 O O . ARG A 1 326 ? -44.005 -33.399 9.026 1.00 42.03 326 ARG A O 1
ATOM 2591 N N . GLU A 1 327 ? -44.626 -31.825 7.550 1.00 40.56 327 GLU A N 1
ATOM 2592 C CA . GLU A 1 327 ? -43.457 -31.948 6.671 1.00 40.56 327 GLU A CA 1
ATOM 2593 C C . GLU A 1 327 ? -42.224 -31.259 7.286 1.00 40.56 327 GLU A C 1
ATOM 2595 O O . GLU A 1 327 ? -41.133 -31.823 7.278 1.00 40.56 327 GLU A O 1
ATOM 2600 N N . GLU A 1 328 ? -42.405 -30.102 7.932 1.00 36.81 328 GLU A N 1
ATOM 2601 C CA . GLU A 1 328 ? -41.348 -29.415 8.694 1.00 36.81 328 GLU A CA 1
ATOM 2602 C C . GLU A 1 328 ? -40.937 -30.184 9.962 1.00 36.81 328 GLU A C 1
ATOM 2604 O O . GLU A 1 328 ? -39.767 -30.175 10.340 1.00 36.81 328 GLU A O 1
ATOM 2609 N N . GLN A 1 329 ? -41.875 -30.886 10.610 1.00 43.56 329 GLN A N 1
ATOM 2610 C CA . GLN A 1 329 ? -41.567 -31.780 11.732 1.00 43.56 329 GLN A CA 1
ATOM 2611 C C . GLN A 1 329 ? -40.758 -33.006 11.275 1.00 43.56 329 GLN A C 1
ATOM 2613 O O . GLN A 1 329 ? -39.780 -33.356 11.929 1.00 43.56 329 GLN A O 1
ATOM 2618 N N . ALA A 1 330 ? -41.095 -33.602 10.125 1.00 40.81 330 ALA A N 1
ATOM 2619 C CA . ALA A 1 330 ? -40.338 -34.721 9.558 1.00 40.81 330 ALA A CA 1
ATOM 2620 C C . ALA A 1 330 ? -38.905 -34.327 9.142 1.00 40.81 330 ALA A C 1
ATOM 2622 O O . ALA A 1 330 ? -37.981 -35.126 9.286 1.00 40.81 330 ALA A O 1
ATOM 2623 N N . ALA A 1 331 ? -38.688 -33.088 8.684 1.00 36.69 331 ALA A N 1
ATOM 2624 C CA . ALA A 1 331 ? -37.351 -32.586 8.356 1.00 36.69 331 ALA A CA 1
ATOM 2625 C C . ALA A 1 331 ? -36.411 -32.504 9.579 1.00 36.69 331 ALA A C 1
ATOM 2627 O O . ALA A 1 331 ? -35.202 -32.664 9.433 1.00 36.69 331 ALA A O 1
ATOM 2628 N N . LEU A 1 332 ? -36.956 -32.305 10.787 1.00 39.38 332 LEU A N 1
ATOM 2629 C CA . LEU A 1 332 ? -36.188 -32.261 12.039 1.00 39.38 332 LEU A CA 1
ATOM 2630 C C . LEU A 1 332 ? -35.840 -33.651 12.606 1.00 39.38 332 LEU A C 1
ATOM 2632 O O . LEU A 1 332 ? -34.981 -33.741 13.479 1.00 39.38 332 LEU A O 1
ATOM 2636 N N . GLU A 1 333 ? -36.471 -34.727 12.122 1.00 35.84 333 GLU A N 1
ATOM 2637 C CA . GLU A 1 333 ? -36.176 -36.107 12.548 1.00 35.84 333 GLU A CA 1
ATOM 2638 C C . GLU A 1 333 ? -35.115 -36.809 11.675 1.00 35.84 333 GLU A C 1
ATOM 2640 O O . GLU A 1 333 ? -34.625 -37.874 12.048 1.00 35.84 333 GLU A O 1
ATOM 2645 N N . ILE A 1 334 ? -34.732 -36.225 10.531 1.00 35.44 334 ILE A N 1
ATOM 2646 C CA . ILE A 1 334 ? -33.786 -36.838 9.577 1.00 35.44 334 ILE A CA 1
ATOM 2647 C C . ILE A 1 334 ? -32.317 -36.508 9.908 1.00 35.44 334 ILE A C 1
ATOM 2649 O O . ILE A 1 334 ? -31.456 -37.378 9.767 1.00 35.44 334 ILE A O 1
ATOM 2653 N N . ASP A 1 335 ? -32.020 -35.310 10.423 1.00 32.31 335 ASP A N 1
ATOM 2654 C CA . ASP A 1 335 ? -30.676 -34.943 10.896 1.00 32.31 335 ASP A CA 1
ATOM 2655 C C . ASP A 1 335 ? -30.517 -35.266 12.392 1.00 32.31 335 ASP A C 1
ATOM 2657 O O . ASP A 1 335 ? -30.769 -34.447 13.277 1.00 32.31 335 ASP A O 1
ATOM 2661 N N . GLY A 1 336 ? -30.104 -36.507 12.672 1.00 33.72 336 GLY A N 1
ATOM 2662 C CA . GLY A 1 336 ? -30.086 -37.118 14.005 1.00 33.72 336 GLY A CA 1
ATOM 2663 C C . GLY A 1 336 ? -29.172 -36.465 15.052 1.00 33.72 336 GLY A C 1
ATOM 2664 O O . GLY A 1 336 ? -28.132 -37.018 15.411 1.00 33.72 336 GLY A O 1
ATOM 2665 N N . ILE A 1 337 ? -29.606 -35.348 15.641 1.00 29.36 337 ILE A N 1
ATOM 2666 C CA . ILE A 1 337 ? -29.033 -34.786 16.873 1.00 29.36 337 ILE A CA 1
ATOM 2667 C C . ILE A 1 337 ? -29.743 -35.409 18.083 1.00 29.36 337 ILE A C 1
ATOM 2669 O O . ILE A 1 337 ? -30.634 -34.826 18.703 1.00 29.36 337 ILE A O 1
ATOM 2673 N N . ALA A 1 338 ? -29.320 -36.623 18.437 1.00 28.28 338 ALA A N 1
ATOM 2674 C CA . ALA A 1 338 ? -29.695 -37.250 19.698 1.00 28.28 338 ALA A CA 1
ATOM 2675 C C . ALA A 1 338 ? -29.091 -36.464 20.878 1.00 28.28 338 ALA A C 1
ATOM 2677 O O . ALA A 1 338 ? -27.875 -36.427 21.073 1.00 28.28 338 ALA A O 1
ATOM 2678 N N . ALA A 1 339 ? -29.948 -35.830 21.676 1.00 34.59 339 ALA A N 1
ATOM 2679 C CA . ALA A 1 339 ? -29.537 -35.049 22.835 1.00 34.59 339 ALA A CA 1
ATOM 2680 C C . ALA A 1 339 ? -29.183 -35.947 24.039 1.00 34.59 339 ALA A C 1
ATOM 2682 O O . ALA A 1 339 ? -30.023 -36.174 24.908 1.00 34.59 339 ALA A O 1
ATOM 2683 N N . GLU A 1 340 ? -27.930 -36.409 24.145 1.00 28.89 340 GLU A N 1
ATOM 2684 C CA . GLU A 1 340 ? -27.420 -37.061 25.363 1.00 28.89 340 GLU A CA 1
ATOM 2685 C C . GLU A 1 340 ? -26.050 -36.539 25.856 1.00 28.89 340 GLU A C 1
ATOM 2687 O O . GLU A 1 340 ? -25.022 -36.664 25.201 1.00 28.89 340 GLU A O 1
ATOM 2692 N N . ARG A 1 341 ? -26.059 -36.082 27.120 1.00 28.44 341 ARG A N 1
ATOM 2693 C CA . ARG A 1 341 ? -25.049 -36.347 28.172 1.00 28.44 341 ARG A CA 1
ATOM 2694 C C . ARG A 1 341 ? -23.593 -35.869 27.998 1.00 28.44 341 ARG A C 1
ATOM 2696 O O . ARG A 1 341 ? -22.698 -36.641 27.674 1.00 28.44 341 ARG A O 1
ATOM 2703 N N . SER A 1 342 ? -23.317 -34.660 28.494 1.00 28.08 342 SER A N 1
ATOM 2704 C CA . SER A 1 342 ? -22.299 -34.347 29.538 1.00 28.08 342 SER A CA 1
ATOM 2705 C C . SER A 1 342 ? -22.217 -32.815 29.709 1.00 28.08 342 SER A C 1
ATOM 2707 O O . SER A 1 342 ? -22.271 -32.093 28.725 1.00 28.08 342 SER A O 1
ATOM 2709 N N . GLY A 1 343 ? -22.166 -32.193 30.892 1.00 24.64 343 GLY A N 1
ATOM 2710 C CA . GLY A 1 343 ? -21.952 -32.687 32.255 1.00 24.64 343 GLY A CA 1
ATOM 2711 C C . GLY A 1 343 ? -20.494 -32.481 32.682 1.00 24.64 343 GLY A C 1
ATOM 2712 O O . GLY A 1 343 ? -19.636 -33.173 32.149 1.00 24.64 343 GLY A O 1
ATOM 2713 N N . CYS A 1 344 ? -20.249 -31.596 33.670 1.00 22.47 344 CYS A N 1
ATOM 2714 C CA . CYS A 1 344 ? -18.926 -31.191 34.212 1.00 22.47 344 CYS A CA 1
ATOM 2715 C C . CYS A 1 344 ? -18.046 -30.346 33.246 1.00 22.47 344 CYS A C 1
ATOM 2717 O O . CYS A 1 344 ? -17.949 -30.660 32.072 1.00 22.47 344 CYS A O 1
ATOM 2719 N N . ILE A 1 345 ? -17.355 -29.257 33.630 1.00 26.89 345 ILE A N 1
ATOM 2720 C CA . ILE A 1 345 ? -17.119 -28.555 34.914 1.00 26.89 345 ILE A CA 1
ATOM 2721 C C . ILE A 1 345 ? -17.092 -27.031 34.643 1.00 26.89 345 ILE A C 1
ATOM 2723 O O . ILE A 1 345 ? -16.198 -26.631 33.916 1.00 26.89 345 ILE A O 1
ATOM 2727 N N . VAL A 1 346 ? -17.960 -26.203 35.261 1.00 26.12 346 VAL A N 1
ATOM 2728 C CA . VAL A 1 346 ? -17.658 -24.888 35.919 1.00 26.12 346 VAL A CA 1
ATOM 2729 C C . VAL A 1 346 ? -18.895 -24.442 36.738 1.00 26.12 346 VAL A C 1
ATOM 2731 O O . VAL A 1 346 ? -19.547 -23.463 36.406 1.00 26.12 346 VAL A O 1
ATOM 2734 N N . GLU A 1 347 ? -19.261 -25.146 37.817 1.00 28.11 347 GLU A N 1
ATOM 2735 C CA . GLU A 1 347 ? -20.283 -24.619 38.754 1.00 28.11 347 GLU A CA 1
ATOM 2736 C C . GLU A 1 347 ? -20.158 -25.209 40.173 1.00 28.11 347 GLU A C 1
ATOM 2738 O O . GLU A 1 347 ? -21.109 -25.692 40.780 1.00 28.11 347 GLU A O 1
ATOM 2743 N N . ARG A 1 348 ? -18.930 -25.219 40.716 1.00 28.56 348 ARG A N 1
ATOM 2744 C CA . ARG A 1 348 ? -18.643 -25.775 42.056 1.00 28.56 348 ARG A CA 1
ATOM 2745 C C . ARG A 1 348 ? -17.909 -24.824 43.006 1.00 28.56 348 ARG A C 1
ATOM 2747 O O . ARG A 1 348 ? -17.199 -25.284 43.893 1.00 28.56 348 ARG A O 1
ATOM 2754 N N . LEU A 1 349 ? -18.081 -23.511 42.821 1.00 28.09 349 LEU A N 1
ATOM 2755 C CA . LEU A 1 349 ? -17.474 -22.480 43.680 1.00 28.09 349 LEU A CA 1
ATOM 2756 C C . LEU A 1 349 ? -18.416 -21.348 44.140 1.00 28.09 349 LEU A C 1
ATOM 2758 O O . LEU A 1 349 ? -17.967 -20.490 44.892 1.00 28.09 349 LEU A O 1
ATOM 2762 N N . ILE A 1 350 ? -19.706 -21.336 43.767 1.00 30.17 350 ILE A N 1
ATOM 2763 C CA . ILE A 1 350 ? -20.650 -20.279 44.196 1.00 30.17 350 ILE A CA 1
ATOM 2764 C C . ILE A 1 350 ? -22.019 -20.852 44.616 1.00 30.17 350 ILE A C 1
ATOM 2766 O O . ILE A 1 350 ? -23.037 -20.532 44.015 1.00 30.17 350 ILE A O 1
ATOM 2770 N N . SER A 1 351 ? -22.072 -21.689 45.666 1.00 31.08 351 SER A N 1
ATOM 2771 C CA . SER A 1 351 ? -23.339 -21.955 46.392 1.00 31.08 351 SER A CA 1
ATOM 2772 C C . SER A 1 351 ? -23.183 -22.628 47.773 1.00 31.08 351 SER A C 1
ATOM 2774 O O . SER A 1 351 ? -23.983 -23.490 48.139 1.00 31.08 351 SER A O 1
ATOM 2776 N N . THR A 1 352 ? -22.191 -22.244 48.584 1.00 33.97 352 THR A N 1
ATOM 2777 C CA . THR A 1 352 ? -22.082 -22.699 49.991 1.00 33.97 352 THR A CA 1
ATOM 2778 C C . THR A 1 352 ? -21.912 -21.543 50.973 1.00 33.97 352 THR A C 1
ATOM 2780 O O . THR A 1 352 ? -20.910 -21.481 51.673 1.00 33.97 352 THR A O 1
ATOM 2783 N N . GLN A 1 353 ? -22.905 -20.645 51.022 1.00 33.94 353 GLN A N 1
ATOM 2784 C CA . GLN A 1 353 ? -23.345 -19.891 52.214 1.00 33.94 353 GLN A CA 1
ATOM 2785 C C . GLN A 1 353 ? -24.487 -18.929 51.832 1.00 33.94 353 GLN A C 1
ATOM 2787 O O . GLN A 1 353 ? -24.230 -17.804 51.429 1.00 33.94 353 GLN A O 1
ATOM 2792 N N . CYS A 1 354 ? -25.745 -19.389 51.926 1.00 28.92 354 CYS A N 1
ATOM 2793 C CA . CYS A 1 354 ? -26.937 -18.553 52.193 1.00 28.92 354 CYS A CA 1
ATOM 2794 C C . CYS A 1 354 ? -28.221 -19.406 52.286 1.00 28.92 354 CYS A C 1
ATOM 2796 O O . CYS A 1 354 ? -29.106 -19.353 51.436 1.00 28.92 354 CYS A O 1
ATOM 2798 N N . LYS A 1 355 ? -28.336 -20.217 53.346 1.00 31.06 355 LYS A N 1
ATOM 2799 C CA . LYS A 1 355 ? -29.616 -20.800 53.791 1.00 31.06 355 LYS A CA 1
ATOM 2800 C C . LYS A 1 355 ? -29.697 -20.810 55.318 1.00 31.06 355 LYS A C 1
ATOM 2802 O O . LYS A 1 355 ? -29.491 -21.842 55.948 1.00 31.06 355 LYS A O 1
ATOM 2807 N N . VAL A 1 356 ? -30.070 -19.673 55.909 1.00 31.66 356 VAL A N 1
ATOM 2808 C CA . VAL A 1 356 ? -30.619 -19.635 57.274 1.00 31.66 356 VAL A CA 1
ATOM 2809 C C . VAL A 1 356 ? -31.938 -18.860 57.279 1.00 31.66 356 VAL A C 1
ATOM 2811 O O . VAL A 1 356 ? -31.970 -17.641 57.318 1.00 31.66 356 VAL A O 1
ATOM 2814 N N . LYS A 1 357 ? -33.019 -19.646 57.222 1.00 34.72 357 LYS A N 1
ATOM 2815 C CA . LYS A 1 357 ? -34.339 -19.449 57.846 1.00 34.72 357 LYS A CA 1
ATOM 2816 C C . LYS A 1 357 ? -34.924 -18.023 57.923 1.00 34.72 357 LYS A C 1
ATOM 2818 O O . LYS A 1 357 ? -34.627 -17.270 58.840 1.00 34.72 357 LYS A O 1
ATOM 2823 N N . GLY A 1 358 ? -35.975 -17.811 57.131 1.00 28.56 358 GLY A N 1
ATOM 2824 C CA . GLY A 1 358 ? -37.110 -16.953 57.483 1.00 28.56 358 GLY A CA 1
ATOM 2825 C C . GLY A 1 358 ? -38.424 -17.666 57.150 1.00 28.56 358 GLY A C 1
ATOM 2826 O O . GLY A 1 358 ? -38.881 -17.604 56.015 1.00 28.56 358 GLY A O 1
ATOM 2827 N N . ARG A 1 359 ? -39.014 -18.394 58.110 1.00 33.97 359 ARG A N 1
ATOM 2828 C CA . ARG A 1 359 ? -40.418 -18.843 58.026 1.00 33.97 359 ARG A CA 1
ATOM 2829 C C . ARG A 1 359 ? -41.261 -17.811 58.766 1.00 33.97 359 ARG A C 1
ATOM 2831 O O . ARG A 1 359 ? -41.004 -17.592 59.943 1.00 33.97 359 ARG A O 1
ATOM 2838 N N . GLY A 1 360 ? -42.250 -17.225 58.100 1.00 42.72 360 GLY A N 1
ATOM 2839 C CA . GLY A 1 360 ? -43.228 -16.359 58.753 1.00 42.72 360 GLY A CA 1
ATOM 2840 C C . GLY A 1 360 ? -44.409 -17.151 59.315 1.00 42.72 360 GLY A C 1
ATOM 2841 O O . GLY A 1 360 ? -45.047 -17.906 58.579 1.00 42.72 360 GLY A O 1
ATOM 2842 N N . LYS A 1 361 ? -44.696 -16.940 60.597 1.00 33.50 361 LYS A N 1
ATOM 2843 C CA . LYS A 1 361 ? -46.023 -16.617 61.133 1.00 33.50 361 LYS A CA 1
ATOM 2844 C C . LYS A 1 361 ? -45.823 -15.716 62.347 1.00 33.50 361 LYS A C 1
ATOM 2846 O O . LYS A 1 361 ? -44.792 -15.921 63.023 1.00 33.50 361 LYS A O 1
#

pLDDT: mean 72.28, std 26.82, range [22.47, 97.19]

Secondary structure (DSSP, 8-state):
--S-EEETTEEE-SHHHHHHHHHHS-HHHHHHHBSSS-BHHHHHHHHTS--HHHHHHHTT---HHHHHHHHHHHHHHHHHHTTS-SEEEEEEE-SS-EEEEEEETTT----SHHHHT-TT--EE-SSS-EE-TTT-----TTTTT-TTS-EEEEETTEE--HHHHTT-SPPPP--EESSSSEE---EEEEEEE-TT-S-TT--HHHHT-TTS-EEEETTEEEE-SSS----SHHHHH-TT--EEEEEEEPPPP-TT------B-----SS--HHHHHTTS----S---TT----------S-----------HHHHHHHHHTTS-HHHHHHHHHS---------SS-SSS-SS--------

Foldseek 3Di:
DDCWDQAPVGIDNDLVSVLVVLVPDDPVSCCVQAAQVFHNVLVSCCPNVVLPLLSLLCGFDRFSVVNSVSSVCVVVVVVVCVVPPQKDWAWDDDPPKIKIKIFRQSLQLLLCQLCQQQPLSQWDRPVGTDGNNVSDPRQCRVQLRRFSNRIFMDMRRHGDHPCVVVVVDFDAAAFDDQQNGTTGLFWDWDKAFQPPPDDLNDDQLCSSQNNNQWHADPSTIGGNPSSDSLSHRSCVSDPVNRMFGWTWTDGDDDPVPDDPPTPRDGPGDPDRCVVVVVPDDDPDPPDDPPPDDDDDDDDDPPDDDDDDDDDDPVVVVVVVLVPDDPVVNVVVVPPDPDDDDDDDDDDDPPDPDDDDDDDDD

Sequence (361 aa):
MSSHFITKTGEITDIPSLIKAIKSMDDAEFHGYVNENKNDFYNWILDSLKQERLARRIRNLKLKQTLLKELEAWFEGSLERHRKPNEIRIKQRFYTDSVELYIDLERCFDCELCQLVCEKEAAQHEGSLAVDKEKCCLCGLCVPFCPSGAIRLLVNGEEKNLLLEAKSMPRLPELEDVNGVMAKKLFIGDISIKAGKCPKDCEACIAACPTGAMKRIDNIVTCDKDSCILCGACRKACKDNLISIRRQIILKADREGRERLSFRQSLTDGKNNLEKMRGDRSFSERACPWSASSVSEHFDKSKAVEDRGELSWSNAFNRVIRTLTREEQAALEIDGIAAERSGCIVERLISTQCKVKGRGK